Protein AF-U4KJR8-F1 (afdb_monomer)

Secondary structure (DSSP, 8-state):
---HHHHHHHHHHHHHHHHHHHHHHHHTS-HHHHHHHHHHHHHHHHHHHHHHHHHHHHHHHHHHHHHHHHHHHHHTT-HHHHHHHHHHHHHH--SHHHHHHHHHHHHHHHHHTT-HHHHHHHHHSS-PPTT-HHHHHHHHHHHHHTT-HHHHHHHHHHHHTSTT-HHHHHHHHHHHHHHHH----HHHHTT--HHHHHHHHHHHHHHHHS--

Radius of gyration: 24.62 Å; Cα contacts (8 Å, |Δi|>4): 127; chains: 1; bounding box: 68×34×70 Å

Structure (mmCIF, N/CA/C/O backbone):
data_AF-U4KJR8-F1
#
_entry.id   AF-U4KJR8-F1
#
loop_
_atom_site.group_PDB
_atom_site.id
_atom_site.type_symbol
_atom_site.label_atom_id
_atom_site.label_alt_id
_atom_site.label_comp_id
_atom_site.label_asym_id
_atom_site.label_entity_id
_atom_site.label_seq_id
_atom_site.pdbx_PDB_ins_code
_atom_site.Cartn_x
_atom_site.Cartn_y
_atom_site.Cartn_z
_atom_site.occupancy
_atom_site.B_iso_or_equiv
_atom_site.auth_seq_id
_atom_site.auth_comp_id
_atom_site.auth_asym_id
_atom_site.auth_atom_id
_atom_site.pdbx_PDB_model_num
ATOM 1 N N . MET A 1 1 ? -4.656 10.344 -23.057 1.00 43.78 1 MET A N 1
ATOM 2 C CA . MET A 1 1 ? -3.334 10.816 -22.575 1.00 43.78 1 MET A CA 1
ATOM 3 C C . MET A 1 1 ? -2.682 9.696 -21.757 1.00 43.78 1 MET A C 1
ATOM 5 O O . MET A 1 1 ? -3.275 9.258 -20.780 1.00 43.78 1 MET A O 1
ATOM 9 N N . MET A 1 2 ? -1.541 9.139 -22.182 1.00 53.03 2 MET A N 1
ATOM 10 C CA . MET A 1 2 ? -0.956 7.952 -21.530 1.00 53.03 2 MET A CA 1
ATOM 11 C C . MET A 1 2 ? -0.391 8.305 -20.140 1.00 53.03 2 MET A C 1
ATOM 13 O O . MET A 1 2 ? 0.395 9.248 -20.032 1.00 53.03 2 MET A O 1
ATOM 17 N N . ASN A 1 3 ? -0.805 7.573 -19.093 1.00 73.12 3 ASN A N 1
ATOM 18 C CA . ASN A 1 3 ? -0.373 7.784 -17.702 1.00 73.12 3 ASN A CA 1
ATOM 19 C C . ASN A 1 3 ? 1.171 7.781 -17.614 1.00 73.12 3 ASN A C 1
ATOM 21 O O . ASN A 1 3 ? 1.816 6.955 -18.265 1.00 73.12 3 ASN A O 1
ATOM 25 N N . LYS A 1 4 ? 1.767 8.698 -16.834 1.00 71.75 4 LYS A N 1
ATOM 26 C CA . LYS A 1 4 ? 3.233 8.863 -16.717 1.00 71.75 4 LYS A CA 1
ATOM 27 C C . LYS A 1 4 ? 3.929 7.549 -16.341 1.00 71.75 4 LYS A C 1
ATOM 29 O O . LYS A 1 4 ? 5.017 7.274 -16.827 1.00 71.75 4 LYS A O 1
ATOM 34 N N . GLU A 1 5 ? 3.260 6.709 -15.557 1.00 67.88 5 GLU A N 1
ATOM 35 C CA . GLU A 1 5 ? 3.756 5.389 -15.153 1.00 67.88 5 GLU A CA 1
ATOM 36 C C . GLU A 1 5 ? 3.809 4.388 -16.315 1.00 67.88 5 GLU A C 1
ATOM 38 O O . GLU A 1 5 ? 4.806 3.692 -16.473 1.00 67.88 5 GLU A O 1
ATOM 43 N N . LYS A 1 6 ? 2.790 4.363 -17.189 1.00 75.75 6 LYS A N 1
ATOM 44 C CA . LYS A 1 6 ? 2.787 3.507 -18.391 1.00 75.75 6 LYS A CA 1
ATOM 45 C C . LYS A 1 6 ? 3.922 3.869 -19.341 1.00 75.75 6 LYS A C 1
ATOM 47 O O . LYS A 1 6 ? 4.577 2.981 -19.874 1.00 75.75 6 LYS A O 1
ATOM 52 N N . LYS A 1 7 ? 4.167 5.171 -19.537 1.00 79.94 7 LYS A N 1
ATOM 53 C CA . LYS A 1 7 ? 5.312 5.656 -20.328 1.00 79.94 7 LYS A CA 1
ATOM 54 C C . LYS A 1 7 ? 6.631 5.155 -19.749 1.00 79.94 7 LYS A C 1
ATOM 56 O O . LYS A 1 7 ? 7.509 4.759 -20.505 1.00 79.94 7 LYS A O 1
ATOM 61 N N . LEU A 1 8 ? 6.737 5.146 -18.422 1.00 79.81 8 LEU A N 1
ATOM 62 C CA . LEU A 1 8 ? 7.923 4.690 -17.714 1.00 79.81 8 LEU A CA 1
ATOM 63 C C . LEU A 1 8 ? 8.141 3.184 -17.917 1.00 79.81 8 LEU A C 1
ATOM 65 O O . LEU A 1 8 ? 9.228 2.795 -18.319 1.00 79.81 8 LEU A O 1
ATOM 69 N N . ILE A 1 9 ? 7.096 2.363 -17.763 1.00 80.94 9 ILE A N 1
ATOM 70 C CA . ILE A 1 9 ? 7.163 0.908 -17.999 1.00 80.94 9 ILE A CA 1
ATOM 71 C C . ILE A 1 9 ? 7.560 0.593 -19.443 1.00 80.94 9 ILE A C 1
ATOM 73 O O . ILE A 1 9 ? 8.494 -0.172 -19.663 1.00 80.94 9 ILE A O 1
ATOM 77 N N . ILE A 1 10 ? 6.890 1.204 -20.426 1.00 84.06 10 ILE A N 1
ATOM 78 C CA . I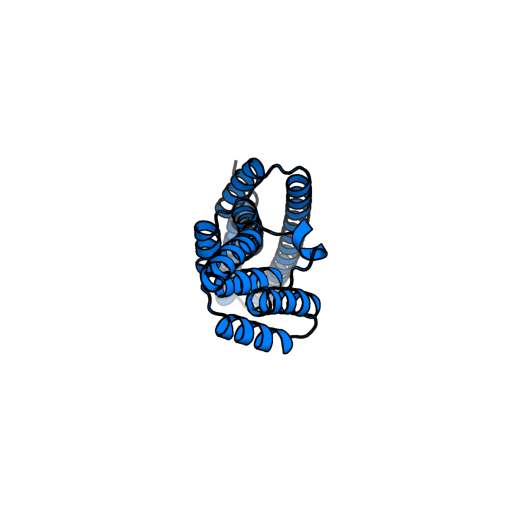LE A 1 10 ? 7.189 0.982 -21.849 1.00 84.06 10 ILE A CA 1
ATOM 79 C C . ILE A 1 10 ? 8.623 1.418 -22.169 1.00 84.06 10 ILE A C 1
ATOM 81 O O . ILE A 1 10 ? 9.344 0.692 -22.849 1.00 84.06 10 ILE A O 1
ATOM 85 N N . GLY A 1 11 ? 9.058 2.563 -21.634 1.00 83.06 11 GLY A N 1
ATOM 86 C CA . GLY A 1 11 ? 10.430 3.043 -21.786 1.00 83.06 11 GLY A CA 1
ATOM 87 C C . GLY A 1 11 ? 11.456 2.078 -21.194 1.00 83.06 11 GLY A C 1
ATOM 88 O O . GLY A 1 11 ? 12.445 1.772 -21.849 1.00 83.06 11 GLY A O 1
ATOM 89 N N . THR A 1 12 ? 11.207 1.540 -19.996 1.00 83.12 12 THR A N 1
ATOM 90 C CA . THR A 1 12 ? 12.096 0.558 -19.357 1.00 83.12 12 THR A CA 1
ATOM 91 C C . THR A 1 12 ? 12.164 -0.750 -20.141 1.00 83.12 12 THR A C 1
ATOM 93 O O . THR A 1 12 ? 13.260 -1.251 -20.372 1.00 83.12 12 THR A O 1
ATOM 96 N N . VAL A 1 13 ? 11.026 -1.290 -20.591 1.00 86.44 13 VAL A N 1
ATOM 97 C CA . VAL A 1 13 ? 10.998 -2.525 -21.393 1.00 86.44 13 VAL A CA 1
ATOM 98 C C . VAL A 1 13 ? 11.738 -2.323 -22.714 1.00 86.44 13 VAL A C 1
ATOM 100 O O . VAL A 1 13 ? 12.603 -3.127 -23.050 1.00 86.44 13 VAL A O 1
ATOM 103 N N . GLY A 1 14 ? 11.467 -1.224 -23.426 1.00 87.56 14 GLY A N 1
ATOM 104 C CA . GLY A 1 14 ? 12.172 -0.891 -24.665 1.00 87.56 14 GLY A CA 1
ATOM 105 C C . GLY A 1 14 ? 13.681 -0.756 -24.456 1.00 87.56 14 GLY A C 1
ATOM 106 O O . GLY A 1 14 ? 14.464 -1.301 -25.228 1.00 87.56 14 GLY A O 1
ATOM 107 N N . TYR A 1 15 ? 14.098 -0.106 -23.369 1.00 87.44 15 TYR A N 1
ATOM 108 C CA . TYR A 1 15 ? 15.510 0.044 -23.023 1.00 87.44 15 TYR A CA 1
ATOM 109 C C . TYR A 1 15 ? 16.207 -1.299 -22.765 1.00 87.44 15 TYR A C 1
ATOM 111 O O . TYR A 1 15 ? 17.305 -1.537 -23.269 1.00 87.44 15 TYR A O 1
ATOM 119 N N . ILE A 1 16 ? 15.556 -2.201 -22.023 1.00 87.62 16 ILE A N 1
ATOM 120 C CA . ILE A 1 16 ? 16.075 -3.550 -21.757 1.00 87.62 16 ILE A CA 1
ATOM 121 C C . ILE A 1 16 ? 16.190 -4.349 -23.060 1.00 87.62 16 ILE A C 1
ATOM 123 O O . ILE A 1 16 ? 17.207 -5.002 -23.276 1.00 87.62 16 ILE A O 1
ATOM 127 N N . LEU A 1 17 ? 15.201 -4.266 -23.956 1.00 89.62 17 LEU A N 1
ATOM 128 C CA . LEU A 1 17 ? 15.256 -4.944 -25.257 1.00 89.62 17 LEU A CA 1
ATOM 129 C C . LEU A 1 17 ? 16.442 -4.465 -26.105 1.00 89.62 17 LEU A C 1
ATOM 131 O O . LEU A 1 17 ? 17.137 -5.288 -26.698 1.00 89.62 17 LEU A O 1
ATOM 135 N N . VAL A 1 18 ? 16.726 -3.158 -26.112 1.00 89.19 18 VAL A N 1
ATOM 136 C CA . VAL A 1 18 ? 17.912 -2.608 -26.791 1.00 89.19 18 VAL A CA 1
ATOM 137 C C . VAL A 1 18 ? 19.201 -3.146 -26.166 1.00 89.19 18 VAL A C 1
ATOM 139 O O . VAL A 1 18 ? 20.111 -3.536 -26.895 1.00 89.19 18 VAL A O 1
ATOM 142 N N . MET A 1 19 ? 19.284 -3.233 -24.835 1.00 85.75 19 MET A N 1
ATOM 143 C CA . MET A 1 19 ? 20.449 -3.829 -24.168 1.00 85.75 19 MET A CA 1
ATOM 144 C C . MET A 1 19 ? 20.656 -5.302 -24.542 1.00 85.75 19 MET A C 1
ATOM 146 O O . MET A 1 19 ? 21.790 -5.712 -24.780 1.00 85.75 19 MET A O 1
ATOM 150 N N . VAL A 1 20 ? 19.578 -6.088 -24.617 1.00 87.38 20 VAL A N 1
ATOM 151 C CA . VAL A 1 20 ? 19.638 -7.495 -25.045 1.00 87.38 20 VAL A CA 1
ATOM 152 C C . VAL A 1 20 ? 20.121 -7.598 -26.492 1.00 87.38 20 VAL A C 1
ATOM 154 O O . VAL A 1 20 ? 21.012 -8.393 -26.777 1.00 87.38 20 VAL A O 1
ATOM 157 N N . ALA A 1 21 ? 19.610 -6.758 -27.396 1.00 88.62 21 ALA A N 1
ATOM 158 C CA . ALA A 1 21 ? 20.064 -6.728 -28.785 1.00 88.62 21 ALA A CA 1
ATOM 159 C C . ALA A 1 21 ? 21.561 -6.386 -28.893 1.00 88.62 21 ALA A C 1
ATOM 161 O O . ALA A 1 21 ? 22.295 -7.063 -29.609 1.00 88.62 21 ALA A O 1
ATOM 162 N N . ILE A 1 22 ? 22.038 -5.391 -28.138 1.00 87.06 22 ILE A N 1
ATOM 163 C CA . ILE A 1 22 ? 23.462 -5.020 -28.098 1.00 87.06 22 ILE A CA 1
ATOM 164 C C . ILE A 1 22 ? 24.323 -6.169 -27.559 1.00 87.06 22 ILE A C 1
ATOM 166 O O . ILE A 1 22 ? 25.409 -6.407 -28.087 1.00 87.06 22 ILE A O 1
ATOM 170 N N . ALA A 1 23 ? 23.847 -6.907 -26.552 1.00 85.56 23 ALA A N 1
ATOM 171 C CA . ALA A 1 23 ? 24.545 -8.083 -26.036 1.00 85.56 23 ALA A CA 1
ATOM 172 C C . ALA A 1 23 ? 24.668 -9.191 -27.100 1.00 85.56 23 ALA A C 1
ATOM 174 O O . ALA A 1 23 ? 25.766 -9.689 -27.328 1.00 85.56 23 ALA A O 1
ATOM 175 N N . ILE A 1 24 ? 23.583 -9.495 -27.822 1.00 87.06 24 ILE A N 1
ATOM 176 C CA . ILE A 1 24 ? 23.581 -10.487 -28.914 1.00 87.06 24 ILE A CA 1
ATOM 177 C C . ILE A 1 24 ? 24.510 -10.058 -30.063 1.00 87.06 24 ILE A C 1
ATOM 179 O O . ILE A 1 24 ? 25.248 -10.876 -30.612 1.00 87.06 24 ILE A O 1
ATOM 183 N N . ILE A 1 25 ? 24.503 -8.771 -30.430 1.00 88.56 25 ILE A N 1
ATOM 184 C CA . ILE A 1 25 ? 25.399 -8.229 -31.464 1.00 88.56 25 ILE A CA 1
ATOM 185 C C . ILE A 1 25 ? 26.859 -8.357 -31.023 1.00 88.56 25 ILE A C 1
ATOM 187 O O . ILE A 1 25 ? 27.708 -8.745 -31.822 1.00 88.56 25 ILE A O 1
ATOM 191 N N . ARG A 1 26 ? 27.160 -8.070 -29.751 1.00 86.62 26 ARG A N 1
ATOM 192 C CA . ARG A 1 26 ? 28.513 -8.180 -29.192 1.00 86.62 26 ARG A CA 1
ATOM 193 C C . ARG A 1 26 ? 29.063 -9.601 -29.275 1.00 86.62 26 ARG A C 1
ATOM 195 O O . ARG A 1 26 ? 30.241 -9.752 -29.595 1.00 86.62 26 ARG A O 1
ATOM 202 N N . ASP A 1 27 ? 28.241 -10.608 -29.007 1.00 85.12 27 ASP A N 1
ATOM 203 C CA . ASP A 1 27 ? 28.676 -12.009 -29.037 1.00 85.12 27 ASP A CA 1
ATOM 204 C C . ASP A 1 27 ? 29.086 -12.465 -30.448 1.00 85.12 27 ASP A C 1
ATOM 206 O O . ASP A 1 27 ? 29.967 -13.310 -30.588 1.00 85.12 27 ASP A O 1
ATOM 210 N N . ASN A 1 28 ? 28.532 -11.833 -31.489 1.00 86.94 28 ASN A N 1
ATOM 211 C CA . ASN A 1 28 ? 28.838 -12.110 -32.896 1.00 86.94 28 ASN A CA 1
ATOM 212 C C . ASN A 1 28 ? 29.818 -11.101 -33.536 1.00 86.94 28 ASN A C 1
ATOM 214 O O . ASN A 1 28 ? 30.111 -11.193 -34.727 1.00 86.94 28 ASN A O 1
ATOM 218 N N . ALA A 1 29 ? 30.309 -10.112 -32.781 1.00 85.62 29 ALA A N 1
ATOM 219 C CA . ALA A 1 29 ? 31.151 -9.039 -33.308 1.00 85.62 29 ALA A CA 1
ATOM 220 C C . ALA A 1 29 ? 32.635 -9.438 -33.401 1.00 85.62 29 ALA A C 1
ATOM 222 O O . ALA A 1 29 ? 33.122 -10.277 -32.644 1.00 85.62 29 ALA A O 1
ATOM 223 N N . ALA A 1 30 ? 33.390 -8.774 -34.281 1.00 84.25 30 ALA A N 1
ATOM 224 C CA . ALA A 1 30 ? 34.848 -8.896 -34.332 1.00 84.25 30 ALA A CA 1
ATOM 225 C C . ALA A 1 30 ? 35.508 -8.355 -33.045 1.00 84.25 30 ALA A C 1
ATOM 227 O O . ALA A 1 30 ? 34.990 -7.430 -32.413 1.00 84.25 30 ALA A O 1
ATOM 228 N N . ASP A 1 31 ? 36.678 -8.883 -32.668 1.00 82.06 31 ASP A N 1
ATOM 229 C CA . ASP A 1 31 ? 37.303 -8.611 -31.360 1.00 82.06 31 ASP A CA 1
ATOM 230 C C . ASP A 1 31 ? 37.554 -7.122 -31.072 1.00 82.06 31 ASP A C 1
ATOM 232 O O . ASP A 1 31 ? 37.327 -6.663 -29.952 1.00 82.06 31 ASP A O 1
ATOM 236 N N . HIS A 1 32 ? 37.922 -6.332 -32.084 1.00 78.69 32 HIS A N 1
ATOM 237 C CA . HIS A 1 32 ? 38.124 -4.887 -31.930 1.00 78.69 32 HIS A CA 1
ATOM 238 C C . HIS A 1 32 ? 36.819 -4.120 -31.626 1.00 78.69 32 HIS A C 1
ATOM 240 O O . HIS A 1 32 ? 36.854 -3.083 -30.965 1.00 78.69 32 HIS A O 1
ATOM 246 N N . MET A 1 33 ? 35.656 -4.638 -32.043 1.00 83.12 33 MET A N 1
ATOM 247 C CA . MET A 1 33 ? 34.343 -4.048 -31.744 1.00 83.12 33 MET A CA 1
ATOM 248 C C . MET A 1 33 ? 33.782 -4.506 -30.391 1.00 83.12 33 MET A C 1
ATOM 250 O O . MET A 1 33 ? 33.012 -3.770 -29.767 1.00 83.12 33 MET A O 1
ATOM 254 N N . LYS A 1 34 ? 34.188 -5.681 -29.885 1.00 85.12 34 LYS A N 1
ATOM 255 C CA . LYS A 1 34 ? 33.707 -6.220 -28.597 1.00 85.12 34 LYS A CA 1
ATOM 256 C C . LYS A 1 34 ? 33.984 -5.278 -27.427 1.00 85.12 34 LYS A C 1
ATOM 258 O O . LYS A 1 34 ? 33.125 -5.127 -26.557 1.00 85.12 34 LYS A O 1
ATOM 263 N N . THR A 1 35 ? 35.150 -4.630 -27.406 1.00 83.81 35 THR A N 1
ATOM 264 C CA . THR A 1 35 ? 35.543 -3.689 -26.341 1.00 83.81 35 THR A CA 1
ATOM 265 C C . THR A 1 35 ? 34.683 -2.423 -26.348 1.00 83.81 35 THR A C 1
ATOM 267 O O . THR A 1 35 ? 34.234 -1.980 -25.290 1.00 83.81 35 THR A O 1
ATOM 270 N N . ALA A 1 36 ? 34.381 -1.874 -27.529 1.00 85.12 36 ALA A N 1
ATOM 271 C CA . ALA A 1 36 ? 33.494 -0.719 -27.664 1.00 85.12 36 ALA A CA 1
ATOM 272 C C . ALA A 1 36 ? 32.053 -1.062 -27.243 1.00 85.12 36 ALA A C 1
ATOM 274 O O . ALA A 1 36 ? 31.449 -0.339 -26.451 1.00 85.12 36 ALA A O 1
ATOM 275 N N . LEU A 1 37 ? 31.527 -2.210 -27.685 1.00 85.75 37 LEU A N 1
ATOM 276 C CA . LEU A 1 37 ? 30.185 -2.680 -27.313 1.00 85.75 37 LEU A CA 1
ATOM 277 C C . LEU A 1 37 ? 30.067 -2.998 -25.812 1.00 85.75 37 LEU A C 1
ATOM 279 O O . LEU A 1 37 ? 29.026 -2.741 -25.201 1.00 85.75 37 LEU A O 1
ATOM 283 N N . LEU A 1 38 ? 31.140 -3.494 -25.184 1.00 85.81 38 LEU A N 1
ATOM 284 C CA . LEU A 1 38 ? 31.212 -3.668 -23.730 1.00 85.81 38 LEU A CA 1
ATOM 285 C C . LEU A 1 38 ? 31.094 -2.321 -23.000 1.00 85.81 38 LEU A C 1
ATOM 287 O O . LEU A 1 38 ? 30.346 -2.220 -22.026 1.00 85.81 38 LEU A O 1
ATOM 291 N N . LEU A 1 39 ? 31.811 -1.290 -23.458 1.00 87.31 39 LEU A N 1
ATOM 292 C CA . LEU A 1 39 ? 31.753 0.048 -22.866 1.00 87.31 39 LEU A CA 1
ATOM 293 C C . LEU A 1 39 ? 30.348 0.656 -22.992 1.00 87.31 39 LEU A C 1
ATOM 295 O O . LEU A 1 39 ? 29.810 1.143 -21.998 1.00 87.31 39 LEU A O 1
ATOM 299 N N . VAL A 1 40 ? 29.727 0.555 -24.172 1.00 88.44 40 VAL A N 1
ATOM 300 C CA . VAL A 1 40 ? 28.341 1.000 -24.406 1.00 88.44 40 VAL A CA 1
ATOM 301 C C . VAL A 1 40 ? 27.384 0.300 -23.445 1.00 88.44 40 VAL A C 1
ATOM 303 O O . VAL A 1 40 ? 26.610 0.961 -22.756 1.00 88.44 40 VAL A O 1
ATOM 306 N N . THR A 1 41 ? 27.493 -1.025 -23.314 1.00 86.62 41 THR A N 1
ATOM 307 C CA . THR A 1 41 ? 26.649 -1.803 -22.396 1.00 86.62 41 THR A CA 1
ATOM 308 C C . THR A 1 41 ? 26.825 -1.343 -20.945 1.00 86.62 41 THR A C 1
ATOM 310 O O . THR A 1 41 ? 25.840 -1.182 -20.230 1.00 86.62 41 THR A O 1
ATOM 313 N N . ARG A 1 42 ? 28.059 -1.064 -20.499 1.00 87.19 42 ARG A N 1
ATOM 314 C CA . ARG A 1 42 ? 28.331 -0.547 -19.143 1.00 87.19 42 ARG A CA 1
ATOM 315 C C . ARG A 1 42 ? 27.706 0.827 -18.908 1.00 87.19 42 ARG A C 1
ATOM 317 O O . ARG A 1 42 ? 27.069 1.025 -17.876 1.00 87.19 42 ARG A O 1
ATOM 324 N N . ILE A 1 43 ? 27.849 1.754 -19.857 1.00 91.06 43 ILE A N 1
ATOM 325 C CA . ILE A 1 43 ? 27.219 3.081 -19.784 1.00 91.06 43 ILE A CA 1
ATOM 326 C C . ILE A 1 43 ? 25.696 2.933 -19.704 1.00 91.06 43 ILE A C 1
ATOM 328 O O . ILE A 1 43 ? 25.057 3.600 -18.892 1.00 91.06 43 ILE A O 1
ATOM 332 N N . MET A 1 44 ? 25.121 2.013 -20.483 1.00 88.50 44 MET A N 1
ATOM 333 C CA . MET A 1 44 ? 23.687 1.743 -20.448 1.00 88.50 44 MET A CA 1
ATOM 334 C C . MET A 1 44 ? 23.217 1.164 -19.108 1.00 88.50 44 MET A C 1
ATOM 336 O O . MET A 1 44 ? 22.204 1.606 -18.571 1.00 88.50 44 MET A O 1
ATOM 340 N N . VAL A 1 45 ? 23.973 0.235 -18.512 1.00 88.94 45 VAL A N 1
ATOM 341 C CA . VAL A 1 45 ? 23.689 -0.273 -17.157 1.00 88.94 45 VAL A CA 1
ATOM 342 C C . VAL A 1 45 ? 23.702 0.869 -16.137 1.00 88.94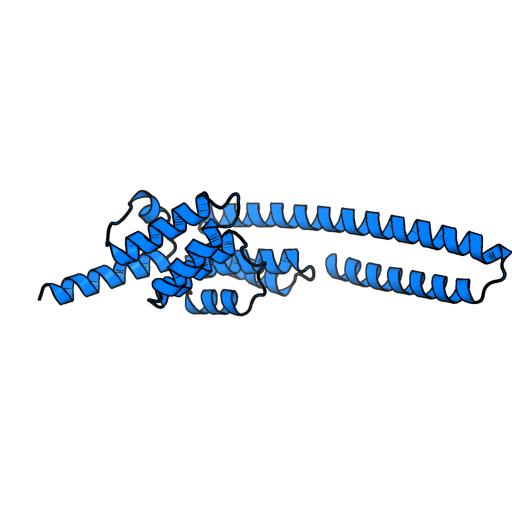 45 VAL A 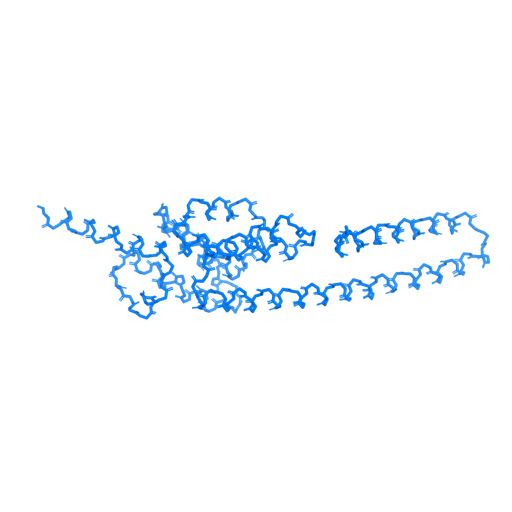C 1
ATOM 344 O O . VAL A 1 45 ? 22.781 0.977 -15.330 1.00 88.94 45 VAL A O 1
ATOM 347 N N . ILE A 1 46 ? 24.710 1.748 -16.177 1.00 91.38 46 ILE A N 1
ATOM 348 C CA . ILE A 1 46 ? 24.805 2.894 -15.257 1.00 91.38 46 ILE A CA 1
ATOM 349 C C . ILE A 1 46 ? 23.613 3.838 -15.448 1.00 91.38 46 ILE A C 1
ATOM 351 O O . ILE A 1 46 ? 22.976 4.228 -14.469 1.00 91.38 46 ILE A O 1
ATOM 355 N N . ALA A 1 47 ? 23.264 4.167 -16.694 1.00 88.81 47 ALA A N 1
ATOM 356 C CA . ALA A 1 47 ? 22.108 5.003 -17.004 1.00 88.81 47 ALA A CA 1
ATOM 357 C C . ALA A 1 47 ? 20.796 4.380 -16.497 1.00 88.81 47 ALA A C 1
ATOM 359 O O . ALA A 1 47 ? 19.955 5.084 -15.934 1.00 88.81 47 ALA A O 1
ATOM 360 N N . LEU A 1 48 ? 20.646 3.057 -16.618 1.00 87.69 48 LEU A N 1
ATOM 361 C CA . LEU A 1 48 ? 19.498 2.319 -16.098 1.00 87.69 48 LEU A CA 1
ATOM 362 C C . LEU A 1 48 ? 19.425 2.373 -14.563 1.00 87.69 48 LEU A C 1
ATOM 364 O O . LEU A 1 48 ? 18.349 2.592 -14.007 1.00 87.69 48 LEU A O 1
ATOM 368 N N . ILE A 1 49 ? 20.558 2.237 -13.868 1.00 89.06 49 ILE A N 1
ATOM 369 C CA . ILE A 1 49 ? 20.626 2.376 -12.405 1.00 89.06 49 ILE A CA 1
ATOM 370 C C . ILE A 1 49 ? 20.208 3.790 -11.980 1.00 89.06 49 ILE A C 1
ATOM 372 O O . ILE A 1 49 ? 19.346 3.939 -11.113 1.00 89.06 49 ILE A O 1
ATOM 376 N N . VAL A 1 50 ? 20.765 4.829 -12.612 1.00 90.81 50 VAL A N 1
ATOM 377 C CA . VAL A 1 50 ? 20.405 6.232 -12.334 1.00 90.81 50 VAL A CA 1
ATOM 378 C C . VAL A 1 50 ? 18.910 6.459 -12.555 1.00 90.81 50 VAL A C 1
ATOM 380 O O . VAL A 1 50 ? 18.237 7.062 -11.718 1.00 90.81 50 VAL A O 1
ATOM 383 N N . PHE A 1 51 ? 18.361 5.918 -13.641 1.00 87.19 51 PHE A N 1
ATOM 384 C CA . PHE A 1 51 ? 16.935 5.984 -13.926 1.00 87.19 51 PHE A CA 1
ATOM 385 C C . PHE A 1 51 ? 16.083 5.329 -12.828 1.00 87.19 51 PHE A C 1
ATOM 387 O O . PHE A 1 51 ? 15.108 5.933 -12.374 1.00 87.19 51 PHE A O 1
ATOM 394 N N . PHE A 1 52 ? 16.454 4.139 -12.343 1.00 86.38 52 PHE A N 1
ATOM 395 C CA . PHE A 1 52 ? 15.742 3.481 -11.242 1.00 86.38 52 PHE A CA 1
ATOM 396 C C . PHE A 1 52 ? 15.808 4.278 -9.935 1.00 86.38 52 PHE A C 1
ATOM 398 O O . PHE A 1 52 ? 14.806 4.357 -9.221 1.00 86.38 52 PHE A O 1
ATOM 405 N N . ILE A 1 53 ? 16.943 4.919 -9.639 1.00 88.94 53 ILE A N 1
ATOM 406 C CA . ILE A 1 53 ? 17.089 5.806 -8.474 1.00 88.94 53 ILE A CA 1
ATOM 407 C C . ILE A 1 53 ? 16.131 7.000 -8.587 1.00 88.94 53 ILE A C 1
ATOM 409 O O . ILE A 1 53 ? 15.386 7.292 -7.646 1.00 88.94 53 ILE A O 1
ATOM 413 N N . LEU A 1 54 ? 16.086 7.658 -9.748 1.00 87.69 54 LEU A N 1
ATOM 414 C CA . LEU A 1 54 ? 15.180 8.783 -9.997 1.00 87.69 54 LEU A CA 1
ATOM 415 C C . LEU A 1 54 ? 13.706 8.360 -9.924 1.00 87.69 54 LEU A C 1
ATOM 417 O O . LEU A 1 54 ? 12.891 9.056 -9.311 1.00 87.69 54 LEU A O 1
ATOM 421 N N . ALA A 1 55 ? 13.355 7.199 -10.483 1.00 85.69 55 ALA A N 1
ATOM 422 C CA . ALA A 1 55 ? 12.007 6.644 -10.395 1.00 85.69 55 ALA A CA 1
ATOM 423 C C . ALA A 1 55 ? 11.611 6.349 -8.938 1.00 85.69 55 ALA A C 1
ATOM 425 O O . ALA A 1 55 ? 10.505 6.693 -8.514 1.00 85.69 55 ALA A O 1
ATOM 426 N N . ALA A 1 56 ? 12.519 5.780 -8.139 1.00 87.56 56 ALA A N 1
ATOM 427 C CA . ALA A 1 56 ? 12.293 5.535 -6.718 1.00 87.56 56 ALA A CA 1
ATOM 428 C C . ALA A 1 56 ? 12.067 6.841 -5.936 1.00 87.56 56 ALA A C 1
ATOM 430 O O . ALA A 1 56 ? 11.151 6.909 -5.110 1.00 87.56 56 ALA A O 1
ATOM 431 N N . TYR A 1 57 ? 12.846 7.889 -6.229 1.00 89.19 57 TYR A N 1
ATOM 432 C CA . TYR A 1 57 ? 12.672 9.213 -5.629 1.00 89.19 57 TYR A CA 1
ATOM 433 C C . TYR A 1 57 ? 11.320 9.837 -6.003 1.00 89.19 57 TYR A C 1
ATOM 435 O O . TYR A 1 57 ? 10.583 10.306 -5.133 1.00 89.19 57 TYR A O 1
ATOM 443 N N . MET A 1 58 ? 10.939 9.768 -7.283 1.00 89.19 58 MET A N 1
ATOM 444 C CA . MET A 1 58 ? 9.636 10.233 -7.765 1.00 89.19 58 MET A CA 1
ATOM 445 C C . MET A 1 58 ? 8.482 9.510 -7.054 1.00 89.19 58 MET A C 1
ATOM 447 O O . MET A 1 58 ? 7.551 10.159 -6.573 1.00 89.19 58 MET A O 1
ATOM 451 N N . ILE A 1 59 ? 8.547 8.179 -6.935 1.00 88.56 59 ILE A N 1
ATOM 452 C CA . ILE A 1 59 ? 7.542 7.377 -6.222 1.00 88.56 59 ILE A CA 1
ATOM 453 C C . ILE A 1 59 ? 7.448 7.810 -4.755 1.00 88.56 59 ILE A C 1
ATOM 455 O O . ILE A 1 59 ? 6.346 8.021 -4.247 1.00 88.56 59 ILE A O 1
ATOM 459 N N . ALA A 1 60 ? 8.583 7.985 -4.072 1.00 87.81 60 ALA A N 1
ATOM 460 C CA . ALA A 1 60 ? 8.606 8.440 -2.684 1.00 87.81 60 ALA A CA 1
ATOM 461 C C . ALA A 1 60 ? 7.959 9.827 -2.522 1.00 87.81 60 ALA A C 1
ATOM 463 O O . ALA A 1 60 ? 7.175 10.044 -1.595 1.00 87.81 60 ALA A O 1
ATOM 464 N N . HIS A 1 61 ? 8.226 10.745 -3.453 1.00 91.25 61 HIS A N 1
ATOM 465 C CA . HIS A 1 61 ? 7.622 12.073 -3.463 1.00 91.25 61 HIS A CA 1
ATOM 466 C C . HIS A 1 61 ? 6.095 12.020 -3.659 1.00 91.25 61 HIS A C 1
ATOM 468 O O . HIS A 1 61 ? 5.354 12.690 -2.936 1.00 91.25 61 HIS A O 1
ATOM 474 N N . ILE A 1 62 ? 5.603 11.188 -4.587 1.00 89.62 62 ILE A N 1
ATOM 475 C CA . ILE A 1 62 ? 4.161 10.991 -4.813 1.00 89.62 62 ILE A CA 1
ATOM 476 C C . ILE A 1 62 ? 3.487 10.420 -3.560 1.00 89.62 62 ILE A C 1
ATOM 478 O O . ILE A 1 62 ? 2.445 10.930 -3.151 1.00 89.62 62 ILE A O 1
ATOM 482 N N . ILE A 1 63 ? 4.093 9.419 -2.909 1.00 88.75 63 ILE A N 1
ATOM 483 C CA . ILE A 1 63 ? 3.582 8.847 -1.652 1.00 88.75 63 ILE A CA 1
ATOM 484 C C . ILE A 1 63 ? 3.476 9.927 -0.574 1.00 88.75 63 ILE A C 1
ATOM 486 O O . ILE A 1 63 ? 2.428 10.070 0.052 1.00 88.75 63 ILE A O 1
ATOM 490 N N . LYS A 1 64 ? 4.530 10.731 -0.388 1.00 89.31 64 LYS A N 1
ATOM 491 C CA . LYS A 1 64 ? 4.541 11.815 0.604 1.00 89.31 64 LYS A CA 1
ATOM 492 C C . LYS A 1 64 ? 3.420 12.823 0.349 1.00 89.31 64 LYS A C 1
ATOM 494 O O . LYS A 1 64 ? 2.737 13.221 1.289 1.00 89.31 64 LYS A O 1
ATOM 499 N N . LYS A 1 65 ? 3.206 13.216 -0.911 1.00 91.25 65 LYS A N 1
ATOM 500 C CA . LYS A 1 65 ? 2.114 14.120 -1.297 1.00 91.25 65 LYS A CA 1
ATOM 501 C C . LYS A 1 65 ? 0.741 13.496 -1.024 1.00 91.25 65 LYS A C 1
ATOM 503 O O . LYS A 1 65 ? -0.089 14.135 -0.386 1.00 91.25 65 LYS A O 1
ATOM 508 N N . ASN A 1 66 ? 0.529 12.253 -1.456 1.00 88.06 66 ASN A N 1
ATOM 509 C CA . ASN A 1 66 ? -0.726 11.530 -1.247 1.00 88.06 66 ASN A CA 1
ATOM 510 C C . ASN A 1 66 ? -1.061 11.369 0.240 1.00 88.06 66 ASN A C 1
ATOM 512 O O . ASN A 1 66 ? -2.216 11.525 0.614 1.00 88.06 66 ASN A O 1
ATOM 516 N N . ASN A 1 67 ? -0.071 11.082 1.087 1.00 86.75 67 ASN A N 1
ATOM 517 C CA . ASN A 1 67 ? -0.301 10.902 2.520 1.00 86.75 67 ASN A CA 1
ATOM 518 C C . ASN A 1 67 ? -0.632 12.225 3.221 1.00 86.75 67 ASN A C 1
ATOM 520 O O . ASN A 1 67 ? -1.495 12.235 4.090 1.00 86.75 67 ASN A O 1
ATOM 524 N N . LYS A 1 68 ? -0.027 13.347 2.804 1.00 85.62 68 LYS A N 1
ATOM 525 C CA . LYS A 1 68 ? -0.428 14.680 3.286 1.00 85.62 68 LYS A CA 1
ATOM 526 C C . LYS A 1 68 ? -1.868 15.020 2.897 1.00 85.62 68 LYS A C 1
ATOM 528 O O . LYS A 1 68 ? -2.639 15.458 3.740 1.00 85.62 68 LYS A O 1
ATOM 533 N N . GLU A 1 69 ? -2.231 14.793 1.633 1.00 88.06 69 GLU A N 1
ATOM 534 C CA . GLU A 1 69 ? -3.597 15.009 1.135 1.00 88.06 69 GLU A CA 1
ATOM 535 C C . GLU A 1 69 ? -4.611 14.137 1.893 1.00 88.06 69 GLU A C 1
ATOM 537 O O . GLU A 1 69 ? -5.660 14.620 2.312 1.00 88.06 69 GLU A O 1
ATOM 542 N N . PHE A 1 70 ? -4.265 12.866 2.111 1.00 87.38 70 PHE A N 1
ATOM 543 C CA . PHE A 1 70 ? -5.068 11.928 2.883 1.00 87.38 70 PHE A CA 1
ATOM 544 C C . PHE A 1 70 ? -5.293 12.421 4.315 1.00 87.38 70 PHE A C 1
ATOM 546 O O . PHE A 1 70 ? -6.435 12.537 4.746 1.00 87.38 70 PHE A O 1
ATOM 553 N N . GLN A 1 71 ? -4.217 12.762 5.030 1.00 80.75 71 GLN A N 1
ATOM 554 C CA . GLN A 1 71 ? -4.293 13.252 6.408 1.00 80.75 71 GLN A CA 1
ATOM 555 C C . GLN A 1 71 ? -5.152 14.513 6.522 1.00 80.75 71 GLN A C 1
ATOM 557 O O . GLN A 1 71 ? -6.002 14.579 7.405 1.00 80.75 71 GLN A O 1
ATOM 562 N N . GLN A 1 72 ? -4.988 15.472 5.605 1.00 83.38 72 GLN A N 1
ATOM 563 C CA . GLN A 1 72 ? -5.801 16.686 5.608 1.00 83.38 72 GLN A CA 1
ATOM 564 C C . GLN A 1 72 ? -7.288 16.366 5.433 1.00 83.38 72 GLN A C 1
ATOM 566 O O . GLN A 1 72 ? -8.113 16.818 6.217 1.00 83.38 72 GLN A O 1
ATOM 571 N N . LYS A 1 73 ? -7.643 15.529 4.454 1.00 84.88 73 LYS A N 1
ATOM 572 C CA . LYS A 1 73 ? -9.045 15.157 4.221 1.00 84.88 73 LYS A CA 1
ATOM 573 C C . LYS A 1 73 ? -9.648 14.336 5.368 1.00 84.88 73 LYS A C 1
ATOM 575 O O . LYS A 1 73 ? -10.850 14.435 5.598 1.00 84.88 73 LYS A O 1
ATOM 580 N N . VAL A 1 74 ? -8.842 13.547 6.088 1.00 81.75 74 VAL A N 1
ATOM 581 C CA . VAL A 1 74 ? -9.280 12.835 7.304 1.00 81.75 74 VAL A CA 1
ATOM 582 C C . VAL A 1 74 ? -9.615 13.826 8.418 1.00 81.75 74 VAL A C 1
ATOM 584 O O . VAL A 1 74 ? -10.650 13.668 9.064 1.00 81.75 74 VAL A O 1
ATOM 587 N N . ILE A 1 75 ? -8.782 14.856 8.616 1.00 78.25 75 ILE A N 1
ATOM 588 C CA . ILE A 1 75 ? -9.032 15.946 9.576 1.00 78.25 75 ILE A CA 1
ATOM 589 C C . ILE A 1 75 ? -10.300 16.716 9.190 1.00 78.25 75 ILE A C 1
ATOM 591 O O . ILE A 1 75 ? -11.154 16.961 10.040 1.00 78.25 75 ILE A O 1
ATOM 595 N N . ASP A 1 76 ? -10.469 17.007 7.899 1.00 81.06 76 ASP A N 1
ATOM 596 C CA . ASP A 1 76 ? -11.649 17.680 7.347 1.00 81.06 76 ASP A CA 1
ATOM 597 C C . ASP A 1 76 ? -12.908 16.784 7.321 1.00 81.06 76 ASP A C 1
ATOM 599 O O . ASP A 1 76 ? -13.966 17.226 6.876 1.00 81.06 76 ASP A O 1
ATOM 603 N N . LYS A 1 77 ? -12.804 15.517 7.754 1.00 84.94 77 LYS A N 1
ATOM 604 C CA . LYS A 1 77 ? -13.881 14.508 7.767 1.00 84.94 77 LYS A CA 1
ATOM 605 C C . LYS A 1 77 ? -14.522 14.227 6.398 1.00 84.94 77 LYS A C 1
ATOM 607 O O . LYS A 1 77 ? -15.680 13.825 6.314 1.00 84.94 77 LYS A O 1
ATOM 612 N N . LYS A 1 78 ? -13.771 14.389 5.306 1.00 86.44 78 LYS A N 1
ATOM 613 C CA . LYS A 1 78 ? -14.234 14.146 3.924 1.00 86.44 78 LYS A CA 1
ATOM 614 C C . LYS A 1 78 ? -14.090 12.671 3.530 1.00 86.44 78 LYS A C 1
ATOM 616 O O . LYS A 1 78 ? -13.353 12.334 2.602 1.00 86.44 78 LYS A O 1
ATOM 621 N N . TYR A 1 79 ? -14.746 11.777 4.270 1.00 86.31 79 TYR A N 1
ATOM 622 C CA . TYR A 1 79 ? -14.517 10.330 4.165 1.00 86.31 79 TYR A CA 1
ATOM 623 C C . TYR A 1 79 ? -15.035 9.706 2.863 1.00 86.31 79 TYR A C 1
ATOM 625 O O . TYR A 1 79 ? -14.321 8.901 2.268 1.00 86.31 79 TYR A O 1
ATOM 633 N N . ASP A 1 80 ? -16.202 10.119 2.365 1.00 86.75 80 ASP A N 1
ATOM 634 C CA . ASP A 1 80 ? -16.747 9.601 1.098 1.00 86.75 80 ASP A CA 1
ATOM 635 C C . ASP A 1 80 ? -15.876 9.996 -0.100 1.00 86.75 80 ASP A C 1
ATOM 637 O O . ASP A 1 80 ? -15.564 9.181 -0.970 1.00 86.75 80 ASP A O 1
ATOM 641 N N . GLU A 1 81 ? -15.396 11.241 -0.109 1.00 88.75 81 GLU A N 1
ATOM 642 C CA . GLU A 1 81 ? -14.465 11.718 -1.130 1.00 88.75 81 GLU A CA 1
ATOM 643 C C . GLU A 1 81 ? -13.149 10.924 -1.082 1.00 88.75 81 GLU A C 1
ATOM 645 O O . GLU A 1 81 ? -12.616 10.507 -2.114 1.00 88.75 81 GLU A O 1
ATOM 650 N N . LEU A 1 82 ? -12.637 10.661 0.125 1.00 88.19 82 LEU A N 1
ATOM 651 C CA . LEU A 1 82 ? -11.453 9.831 0.322 1.00 88.19 82 LEU A CA 1
ATOM 652 C C . LEU A 1 82 ? -11.656 8.398 -0.157 1.00 88.19 82 LEU A C 1
ATOM 654 O O . LEU A 1 82 ? -10.743 7.851 -0.777 1.00 88.19 82 LEU A O 1
ATOM 658 N N . LEU A 1 83 ? -12.822 7.799 0.083 1.00 89.88 83 LEU A N 1
ATOM 659 C CA . LEU A 1 83 ? -13.152 6.455 -0.383 1.00 89.88 83 LEU A CA 1
ATOM 660 C C . LEU A 1 83 ? -13.065 6.381 -1.914 1.00 89.88 83 LEU A C 1
ATOM 662 O O . LEU A 1 83 ? -12.350 5.535 -2.455 1.00 89.88 83 LEU A O 1
ATOM 666 N N . VAL A 1 84 ? -13.711 7.320 -2.614 1.00 92.38 84 VAL A N 1
ATOM 667 C CA . VAL A 1 84 ? -13.697 7.386 -4.085 1.00 92.38 84 VAL A CA 1
ATOM 668 C C . VAL A 1 84 ? -12.277 7.598 -4.614 1.00 92.38 84 VAL A C 1
ATOM 670 O O . VAL A 1 84 ? -11.826 6.880 -5.510 1.00 92.38 84 VAL A O 1
ATOM 673 N N . ILE A 1 85 ? -11.535 8.554 -4.046 1.00 89.62 85 ILE A N 1
ATOM 674 C CA . ILE A 1 85 ? -10.182 8.888 -4.507 1.00 89.62 85 ILE A CA 1
ATOM 675 C C . ILE A 1 85 ? -9.208 7.732 -4.257 1.00 89.62 85 ILE A C 1
ATOM 677 O O . ILE A 1 85 ? -8.409 7.405 -5.136 1.00 89.62 85 ILE A O 1
ATOM 681 N N . THR A 1 86 ? -9.230 7.118 -3.073 1.00 89.19 86 THR A N 1
ATOM 682 C CA . THR A 1 86 ? -8.291 6.042 -2.714 1.00 89.19 86 THR A CA 1
ATOM 683 C C . THR A 1 86 ? -8.560 4.766 -3.502 1.00 89.19 86 THR A C 1
ATOM 685 O O . THR A 1 86 ? -7.597 4.158 -3.972 1.00 89.19 86 THR A O 1
ATOM 688 N N . LYS A 1 87 ? -9.833 4.425 -3.750 1.00 90.75 87 LYS A N 1
ATOM 689 C CA . LYS A 1 87 ? -10.223 3.330 -4.650 1.00 90.75 87 LYS A CA 1
ATOM 690 C C . LYS A 1 87 ? -9.762 3.591 -6.086 1.00 90.75 87 LYS A C 1
ATOM 692 O O . LYS A 1 87 ? -9.058 2.777 -6.674 1.00 90.75 87 LYS A O 1
ATOM 697 N N . ALA A 1 88 ? -10.021 4.784 -6.621 1.00 88.62 88 ALA A N 1
ATOM 698 C CA . ALA A 1 88 ? -9.549 5.136 -7.959 1.00 88.62 88 ALA A CA 1
ATOM 699 C C . ALA A 1 88 ? -8.011 5.113 -8.067 1.00 88.62 88 ALA A C 1
ATOM 701 O O . ALA A 1 88 ? -7.462 4.705 -9.091 1.00 88.62 88 ALA A O 1
ATOM 702 N N . LYS A 1 89 ? -7.292 5.554 -7.026 1.00 88.44 89 LYS A N 1
ATOM 703 C CA . LYS A 1 89 ? -5.822 5.516 -6.982 1.00 88.44 89 LYS A CA 1
ATOM 704 C C . LYS A 1 89 ? -5.289 4.078 -6.870 1.00 88.44 89 LYS A C 1
ATOM 706 O O . LYS A 1 89 ? -4.259 3.791 -7.474 1.00 88.44 89 LYS A O 1
ATOM 711 N N . SER A 1 90 ? -5.943 3.177 -6.132 1.00 86.75 90 SER A N 1
ATOM 712 C CA . SER A 1 90 ? -5.486 1.783 -5.989 1.00 86.75 90 SER A CA 1
ATOM 713 C C . SER A 1 90 ? -5.610 0.980 -7.288 1.00 86.75 90 SER A C 1
ATOM 715 O O . SER A 1 90 ? -4.774 0.114 -7.533 1.00 86.75 90 SER A O 1
ATOM 717 N N . GLU A 1 91 ? -6.583 1.316 -8.137 1.00 86.38 91 GLU A N 1
ATOM 718 C CA . GLU A 1 91 ? -6.818 0.676 -9.440 1.00 86.38 91 GLU A CA 1
ATOM 719 C C . GLU A 1 91 ? -5.974 1.279 -10.581 1.00 86.38 91 GLU A C 1
ATOM 721 O O . GLU A 1 91 ? -5.648 0.596 -11.550 1.00 86.38 91 GLU A O 1
ATOM 726 N N . LYS A 1 92 ? -5.612 2.569 -10.494 1.00 85.50 92 LYS A N 1
ATOM 727 C CA . LYS A 1 92 ? -4.917 3.292 -11.580 1.00 85.50 92 LYS A CA 1
ATOM 728 C C . LYS A 1 92 ? -3.392 3.266 -11.505 1.00 85.50 92 LYS A C 1
ATOM 730 O O . LYS A 1 92 ? -2.751 3.602 -12.506 1.00 85.50 92 LYS A O 1
ATOM 735 N N . TYR A 1 93 ? -2.815 2.956 -10.344 1.00 84.88 93 TYR A N 1
ATOM 736 C CA . TYR A 1 93 ? -1.362 2.894 -10.191 1.00 84.88 93 TYR A CA 1
ATOM 737 C C . TYR A 1 93 ? -0.781 1.596 -10.754 1.00 84.88 93 TYR A C 1
ATOM 739 O O . TYR A 1 93 ? -1.374 0.531 -10.642 1.00 84.88 93 TYR A O 1
ATOM 747 N N . TYR A 1 94 ? 0.418 1.699 -11.322 1.00 79.81 94 TYR A N 1
ATOM 748 C CA . TYR A 1 94 ? 1.177 0.591 -11.900 1.00 79.81 94 TYR A CA 1
ATOM 749 C C . TYR A 1 94 ? 2.390 0.203 -11.049 1.00 79.81 94 TYR A C 1
ATOM 751 O O . TYR A 1 94 ? 2.828 -0.945 -11.075 1.00 79.81 94 TYR A O 1
ATOM 759 N N . PHE A 1 95 ? 2.942 1.133 -10.262 1.00 82.06 95 PHE A N 1
ATOM 760 C CA . PHE A 1 95 ? 4.046 0.817 -9.356 1.00 82.06 95 PHE A CA 1
ATOM 761 C C . PHE A 1 95 ? 3.537 0.174 -8.070 1.00 82.06 95 PHE A C 1
ATOM 763 O O . PHE A 1 95 ? 2.763 0.784 -7.330 1.00 82.06 95 PHE A O 1
ATOM 770 N N . GLY A 1 96 ? 4.065 -1.007 -7.735 1.00 84.75 96 GLY A N 1
ATOM 771 C CA . GLY A 1 96 ? 3.642 -1.775 -6.558 1.00 84.75 96 GLY A CA 1
ATOM 772 C C . GLY A 1 96 ? 3.619 -0.962 -5.260 1.00 84.75 96 GLY A C 1
ATOM 773 O O . GLY A 1 96 ? 2.654 -1.027 -4.507 1.00 84.75 96 GLY A O 1
ATOM 774 N N . ARG A 1 97 ? 4.620 -0.105 -5.018 1.00 86.50 97 ARG A N 1
ATOM 775 C CA . ARG A 1 97 ? 4.667 0.730 -3.803 1.00 86.50 97 ARG A CA 1
ATOM 776 C C . ARG A 1 97 ? 3.524 1.752 -3.727 1.00 86.50 97 ARG A C 1
ATOM 778 O O . ARG A 1 97 ? 3.034 2.023 -2.634 1.00 86.50 97 ARG A O 1
ATOM 785 N N . LEU A 1 98 ? 3.096 2.304 -4.864 1.00 88.25 98 LEU A N 1
ATOM 786 C CA . LEU A 1 98 ? 1.962 3.230 -4.931 1.00 88.25 98 LEU A CA 1
ATOM 787 C C . LEU A 1 98 ? 0.634 2.495 -4.761 1.00 88.25 98 LEU A C 1
ATOM 789 O O . LEU A 1 98 ? -0.211 2.963 -4.003 1.00 88.25 98 LEU A O 1
ATOM 793 N N . ILE A 1 99 ? 0.486 1.324 -5.387 1.00 89.81 99 ILE A N 1
ATOM 794 C CA . ILE A 1 99 ? -0.690 0.459 -5.217 1.00 89.81 99 ILE A CA 1
ATOM 795 C C . ILE A 1 99 ? -0.859 0.095 -3.738 1.00 89.81 99 ILE A C 1
ATOM 797 O O . ILE A 1 99 ? -1.923 0.322 -3.169 1.00 89.81 99 ILE A O 1
ATOM 801 N N . ILE A 1 100 ? 0.201 -0.404 -3.092 1.00 90.25 100 ILE A N 1
ATOM 802 C CA . ILE A 1 100 ? 0.177 -0.797 -1.676 1.00 90.25 100 ILE A CA 1
ATOM 803 C C . ILE A 1 100 ? -0.150 0.393 -0.767 1.00 90.25 100 ILE A C 1
ATOM 805 O O . ILE A 1 100 ? -0.956 0.246 0.147 1.00 90.25 100 ILE A O 1
ATOM 809 N N . ASN A 1 101 ? 0.411 1.580 -1.024 1.00 89.62 101 ASN A N 1
ATOM 810 C CA . ASN A 1 101 ? 0.084 2.775 -0.243 1.00 89.62 101 ASN A CA 1
ATOM 811 C C . ASN A 1 101 ? -1.390 3.182 -0.404 1.00 89.62 101 ASN A C 1
ATOM 813 O O . ASN A 1 101 ? -2.056 3.489 0.579 1.00 89.62 101 ASN A O 1
ATOM 817 N N . SER A 1 102 ? -1.920 3.162 -1.629 1.00 89.50 102 SER A N 1
ATOM 818 C CA . SER A 1 102 ? -3.332 3.474 -1.885 1.00 89.50 102 SER A CA 1
ATOM 819 C C . SER A 1 102 ? -4.274 2.454 -1.256 1.00 89.50 102 SER A C 1
ATOM 821 O O . SER A 1 102 ? -5.266 2.851 -0.654 1.00 89.50 102 SER A O 1
ATOM 823 N N . LYS A 1 103 ? -3.950 1.158 -1.337 1.00 92.12 103 LYS A N 1
ATOM 824 C CA . LYS A 1 103 ? -4.702 0.094 -0.661 1.00 92.12 103 LYS A CA 1
ATOM 825 C C . LYS A 1 103 ? -4.658 0.245 0.858 1.00 92.12 103 LYS A C 1
ATOM 827 O O . LYS A 1 103 ? -5.670 0.031 1.506 1.00 92.12 103 LYS A O 1
ATOM 832 N N . PHE A 1 104 ? -3.524 0.654 1.427 1.00 90.69 104 PHE A N 1
ATOM 833 C CA . PHE A 1 104 ? -3.433 0.937 2.860 1.00 90.69 104 PHE A CA 1
ATOM 834 C C . PHE A 1 104 ? -4.331 2.115 3.263 1.00 90.69 104 PHE A C 1
ATOM 836 O O . PHE A 1 104 ? -5.080 2.016 4.227 1.00 90.69 104 PHE A O 1
ATOM 843 N N . ASN A 1 105 ? -4.318 3.208 2.498 1.00 90.31 105 ASN A N 1
ATOM 844 C CA . ASN A 1 105 ? -5.200 4.351 2.750 1.00 90.31 105 ASN A CA 1
ATOM 845 C C . ASN A 1 105 ? -6.686 3.980 2.594 1.00 90.31 105 ASN A C 1
ATOM 847 O O . ASN A 1 105 ? -7.511 4.433 3.383 1.00 90.31 105 ASN A O 1
ATOM 851 N N . LEU A 1 106 ? -7.020 3.132 1.616 1.00 92.44 106 LEU A N 1
ATOM 852 C CA . LEU A 1 106 ? -8.369 2.592 1.438 1.00 92.44 106 LEU A CA 1
ATOM 853 C C . LEU A 1 106 ? -8.789 1.735 2.641 1.00 92.44 106 LEU A C 1
ATOM 855 O O . LEU A 1 106 ? -9.873 1.941 3.173 1.00 92.44 106 LEU A O 1
ATOM 859 N N . LEU A 1 107 ? -7.910 0.846 3.115 1.00 91.25 107 LEU A N 1
ATOM 860 C CA . LEU A 1 107 ? -8.127 0.028 4.312 1.00 91.25 107 LEU A CA 1
ATOM 861 C C . LEU A 1 107 ? -8.479 0.896 5.528 1.00 91.25 107 LEU A C 1
ATOM 863 O O . LEU A 1 107 ? -9.471 0.643 6.204 1.00 91.25 107 LEU A O 1
ATOM 867 N N . VAL A 1 108 ? -7.695 1.951 5.773 1.00 86.69 108 VAL A N 1
ATOM 868 C CA . VAL A 1 108 ? -7.935 2.894 6.877 1.00 86.69 108 VAL A CA 1
ATOM 869 C C . VAL A 1 108 ? -9.319 3.544 6.759 1.00 86.69 108 VAL A C 1
ATOM 871 O O . VAL A 1 108 ? -10.032 3.643 7.754 1.00 86.69 108 VAL A O 1
ATOM 874 N N . ILE A 1 109 ? -9.725 3.967 5.558 1.00 88.62 109 ILE A N 1
ATOM 875 C CA . ILE A 1 109 ? -11.023 4.628 5.348 1.00 88.62 109 ILE A CA 1
ATOM 876 C C . ILE A 1 109 ? -12.194 3.669 5.497 1.00 88.62 109 ILE A C 1
ATOM 878 O O . ILE A 1 109 ? -13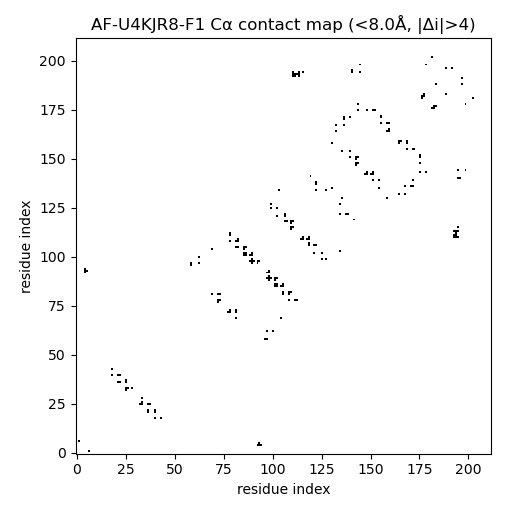.197 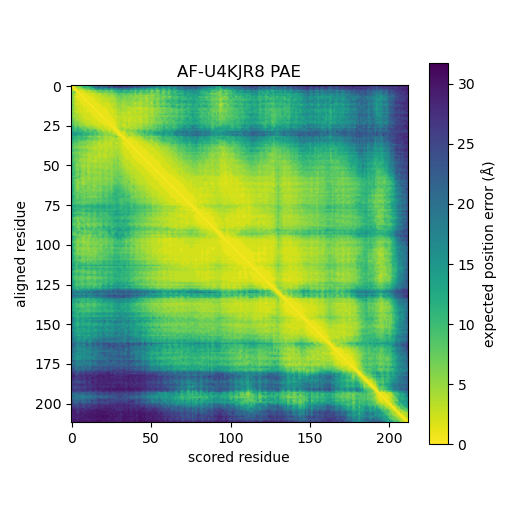4.051 6.093 1.00 88.62 109 ILE A O 1
ATOM 882 N N . LEU A 1 110 ? -12.065 2.429 5.028 1.00 89.56 110 LEU A N 1
ATOM 883 C CA . LEU A 1 110 ? -13.08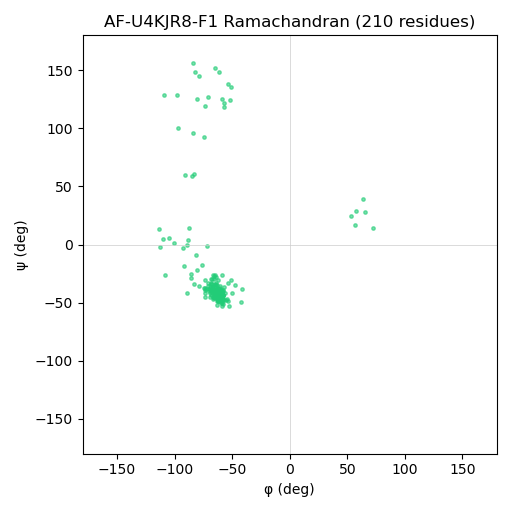7 1.406 5.244 1.00 89.56 110 LEU A CA 1
ATOM 884 C C . LEU A 1 110 ? -13.316 1.177 6.743 1.00 89.56 110 LEU A C 1
ATOM 886 O O . LEU A 1 110 ? -14.464 1.191 7.183 1.00 89.56 110 LEU A O 1
ATOM 890 N N . PHE A 1 111 ? -12.247 1.108 7.544 1.00 85.12 111 PHE A N 1
ATOM 891 C CA . PHE A 1 111 ? -12.380 1.046 9.001 1.00 85.12 111 PHE A CA 1
ATOM 892 C C . PHE A 1 111 ? -13.015 2.306 9.599 1.00 85.12 111 PHE A C 1
ATOM 894 O O . PHE A 1 111 ? -13.861 2.174 10.475 1.00 85.12 111 PHE A O 1
ATOM 901 N N . ILE A 1 112 ? -12.658 3.514 9.138 1.00 82.38 112 ILE A N 1
ATOM 902 C CA . ILE A 1 112 ? -13.271 4.785 9.594 1.00 82.38 112 ILE A CA 1
ATOM 903 C C . ILE A 1 112 ? -14.769 4.857 9.268 1.00 82.38 112 ILE A C 1
ATOM 905 O O . ILE A 1 112 ? -15.524 5.483 10.008 1.00 82.38 112 ILE A O 1
ATOM 909 N N . LEU A 1 113 ? -15.201 4.218 8.184 1.00 83.81 113 LEU A N 1
ATOM 910 C CA . LEU A 1 113 ? -16.600 4.163 7.765 1.00 83.81 113 LEU A CA 1
ATOM 911 C C . LEU A 1 113 ? -17.375 2.981 8.373 1.00 83.81 113 LEU A C 1
ATOM 913 O O . LEU A 1 113 ? -18.556 2.833 8.080 1.00 83.81 113 LEU A O 1
ATOM 917 N N . GLY A 1 114 ? -16.737 2.133 9.189 1.00 81.31 114 GLY A N 1
ATOM 918 C CA . GLY A 1 114 ? -17.367 0.934 9.762 1.00 81.31 114 GLY A CA 1
ATOM 919 C C . GLY A 1 114 ? -17.609 -0.192 8.751 1.00 81.31 114 GLY A C 1
ATOM 920 O O . GLY A 1 114 ? -18.332 -1.140 9.032 1.00 81.31 114 GLY A O 1
ATOM 921 N N . LYS A 1 115 ? -16.994 -0.126 7.567 1.00 86.94 115 LYS A N 1
ATOM 922 C CA . LYS A 1 115 ? -17.082 -1.156 6.522 1.00 86.94 115 LYS A CA 1
ATOM 923 C C . LYS A 1 115 ? -16.089 -2.288 6.795 1.00 86.94 115 LYS A C 1
ATOM 925 O O . LYS A 1 115 ? -15.157 -2.511 6.021 1.00 86.94 115 LYS A O 1
ATOM 930 N N . ASN A 1 116 ? -16.251 -2.954 7.936 1.00 85.31 116 ASN A N 1
ATOM 931 C CA . ASN A 1 116 ? -15.262 -3.889 8.475 1.00 85.31 116 ASN A CA 1
ATOM 932 C C . ASN A 1 116 ? -15.043 -5.106 7.563 1.00 85.31 116 ASN A C 1
ATOM 934 O O . ASN A 1 116 ? -13.895 -5.470 7.324 1.00 85.31 116 ASN A O 1
ATOM 938 N N . ASP A 1 117 ? -16.105 -5.667 6.982 1.00 86.50 117 ASP A N 1
ATOM 939 C CA . ASP A 1 117 ? -16.001 -6.814 6.069 1.00 86.50 117 ASP A CA 1
ATOM 940 C C . ASP A 1 117 ? -15.180 -6.479 4.815 1.00 86.50 117 ASP A C 1
ATOM 942 O O . ASP A 1 117 ? -14.218 -7.181 4.498 1.00 86.50 117 ASP A O 1
ATOM 946 N N . GLU A 1 118 ? -15.482 -5.349 4.158 1.00 91.50 118 GLU A N 1
ATOM 947 C CA . GLU A 1 118 ? -14.708 -4.843 3.012 1.00 91.50 118 GLU A CA 1
ATOM 948 C C . GLU A 1 118 ? -13.237 -4.584 3.408 1.00 91.50 118 GLU A C 1
ATOM 950 O O . GLU A 1 118 ? -12.306 -4.854 2.642 1.00 91.50 118 GLU A O 1
ATOM 955 N N . ALA A 1 119 ? -13.007 -4.059 4.618 1.00 90.31 119 ALA A N 1
ATOM 956 C CA . ALA A 1 119 ? -11.669 -3.785 5.132 1.00 90.31 119 ALA A CA 1
ATOM 957 C C . ALA A 1 119 ? -10.868 -5.080 5.353 1.00 90.31 119 ALA A C 1
ATOM 959 O O . ALA A 1 119 ? -9.711 -5.173 4.935 1.00 90.31 119 ALA A O 1
ATOM 960 N N . PHE A 1 120 ? -11.473 -6.096 5.968 1.00 90.31 120 PHE A N 1
ATOM 961 C CA . PHE A 1 120 ? -10.837 -7.393 6.194 1.00 90.31 120 PHE A CA 1
ATOM 962 C C . PHE A 1 120 ? -10.585 -8.148 4.894 1.00 90.31 120 PHE A C 1
ATOM 964 O O . PHE A 1 120 ? -9.523 -8.750 4.732 1.00 90.31 120 PHE A O 1
ATOM 971 N N . GLU A 1 121 ? -11.506 -8.078 3.936 1.00 93.12 121 GLU A N 1
ATOM 972 C CA . GLU A 1 121 ? -11.285 -8.639 2.608 1.00 93.12 121 GLU A CA 1
ATOM 973 C C . GLU A 1 121 ? -10.056 -7.997 1.945 1.00 93.12 121 GLU A C 1
ATOM 975 O O . GLU A 1 121 ? -9.141 -8.693 1.495 1.00 93.12 121 GLU A O 1
ATOM 980 N N . LEU A 1 122 ? -9.966 -6.663 1.965 1.00 92.00 122 LEU A N 1
ATOM 981 C CA . LEU A 1 122 ? -8.821 -5.937 1.416 1.00 92.00 122 LEU A CA 1
ATOM 982 C C . LEU A 1 122 ? -7.508 -6.272 2.144 1.00 92.00 122 LEU A C 1
ATOM 984 O O . LEU A 1 122 ? -6.452 -6.373 1.503 1.00 92.00 122 LEU A O 1
ATOM 988 N N . LEU A 1 123 ? -7.560 -6.445 3.468 1.00 90.38 123 LEU A N 1
ATOM 989 C CA . LEU A 1 123 ? -6.428 -6.845 4.302 1.00 90.38 123 LEU A CA 1
ATOM 990 C C . LEU A 1 123 ? -5.921 -8.247 3.931 1.00 90.38 123 LEU A C 1
ATOM 992 O O . LEU A 1 123 ? -4.707 -8.449 3.873 1.00 90.38 123 LEU A O 1
ATOM 996 N N . ASN A 1 124 ? -6.818 -9.185 3.634 1.00 88.81 124 ASN A N 1
ATOM 997 C CA . ASN A 1 124 ? -6.474 -10.573 3.325 1.00 88.81 124 ASN A CA 1
ATOM 998 C C . ASN A 1 124 ? -6.060 -10.787 1.859 1.00 88.81 124 ASN A C 1
ATOM 1000 O O . ASN A 1 124 ? -5.147 -11.565 1.591 1.00 88.81 124 ASN A O 1
ATOM 1004 N N . HIS A 1 125 ? -6.644 -10.046 0.912 1.00 88.44 125 HIS A N 1
ATOM 1005 C CA . HIS A 1 125 ? -6.339 -10.155 -0.524 1.00 88.44 125 HIS A CA 1
ATOM 1006 C C . HIS A 1 125 ? -5.180 -9.268 -1.004 1.00 88.44 125 HIS A C 1
ATOM 1008 O O . HIS A 1 125 ? -4.867 -9.218 -2.197 1.00 88.44 125 HIS A O 1
ATOM 1014 N N . THR A 1 126 ? -4.514 -8.549 -0.102 1.00 87.00 126 THR A N 1
ATOM 1015 C CA . THR A 1 126 ? -3.362 -7.713 -0.453 1.00 87.00 126 THR A CA 1
ATOM 1016 C C . THR A 1 126 ? -2.071 -8.321 0.080 1.00 87.00 126 THR A C 1
ATOM 1018 O O . THR A 1 126 ? -1.939 -8.612 1.266 1.00 87.00 126 THR A O 1
ATOM 1021 N N . TYR A 1 127 ? -1.074 -8.477 -0.795 1.00 86.69 127 TYR A N 1
ATOM 1022 C CA . TYR A 1 127 ? 0.256 -8.920 -0.383 1.00 86.69 127 TYR A CA 1
ATOM 1023 C C . TYR A 1 127 ? 1.001 -7.787 0.331 1.00 86.69 127 TYR A C 1
ATOM 1025 O O . TYR A 1 127 ? 1.646 -6.934 -0.283 1.00 86.69 127 TYR A O 1
ATOM 1033 N N . TRP A 1 128 ? 0.880 -7.755 1.653 1.00 85.75 128 TRP A N 1
ATOM 1034 C CA . TRP A 1 128 ? 1.575 -6.792 2.494 1.00 85.75 128 TRP A CA 1
ATOM 1035 C C . TRP A 1 128 ? 3.002 -7.236 2.789 1.00 85.75 128 TRP A C 1
ATOM 1037 O O . TRP A 1 128 ? 3.280 -8.421 2.968 1.00 85.75 128 TRP A O 1
ATOM 1047 N N . ARG A 1 129 ? 3.909 -6.267 2.957 1.00 75.31 129 ARG A N 1
ATOM 1048 C CA . ARG A 1 129 ? 5.219 -6.554 3.545 1.00 75.31 129 ARG A CA 1
ATOM 1049 C C . ARG A 1 129 ? 5.014 -7.130 4.946 1.00 75.31 129 ARG A C 1
ATOM 1051 O O . ARG A 1 129 ? 4.364 -6.497 5.783 1.00 75.31 129 ARG A O 1
ATOM 1058 N N . THR A 1 130 ? 5.590 -8.303 5.192 1.00 63.50 130 THR A N 1
ATOM 1059 C CA . THR A 1 130 ? 5.551 -8.973 6.492 1.00 63.50 130 THR A CA 1
ATOM 1060 C C . THR A 1 130 ? 6.018 -8.000 7.574 1.00 63.50 130 THR A C 1
ATOM 1062 O O . THR A 1 130 ? 7.098 -7.423 7.465 1.00 63.50 130 THR A O 1
ATOM 1065 N N . TYR A 1 131 ? 5.179 -7.789 8.589 1.00 57.88 131 TYR A N 1
ATOM 1066 C CA . TYR A 1 131 ? 5.441 -6.885 9.714 1.00 57.88 131 TYR A CA 1
ATOM 1067 C C . TYR A 1 131 ? 5.552 -5.387 9.381 1.00 57.88 131 TYR A C 1
ATOM 1069 O O . TYR A 1 131 ? 6.204 -4.632 10.093 1.00 57.88 131 TYR A O 1
ATOM 1077 N N . SER A 1 132 ? 4.883 -4.920 8.323 1.00 69.25 132 SER A N 1
ATOM 1078 C CA . SER A 1 132 ? 4.587 -3.489 8.169 1.00 69.25 132 SER A CA 1
ATOM 1079 C C . SER A 1 132 ? 3.805 -2.982 9.389 1.00 69.25 132 SER A C 1
ATOM 1081 O O . SER A 1 132 ? 2.692 -3.451 9.623 1.00 69.25 132 SER A O 1
ATOM 1083 N N . ASN A 1 133 ? 4.369 -2.024 10.136 1.00 64.75 133 ASN A N 1
ATOM 1084 C CA . ASN A 1 133 ? 3.804 -1.456 11.370 1.00 64.75 133 ASN A CA 1
ATOM 1085 C C . ASN A 1 133 ? 2.291 -1.192 11.276 1.00 64.75 133 ASN A C 1
ATOM 1087 O O . ASN A 1 133 ? 1.523 -1.653 12.115 1.00 64.75 133 ASN A O 1
ATOM 1091 N N . GLY A 1 134 ? 1.854 -0.526 10.202 1.00 69.38 134 GLY A N 1
ATOM 1092 C CA . GLY A 1 134 ? 0.440 -0.212 9.997 1.00 69.38 134 GLY A CA 1
ATOM 1093 C C . GLY A 1 134 ? -0.437 -1.437 9.726 1.00 69.38 134 GLY A C 1
ATOM 1094 O O . GLY A 1 134 ? -1.581 -1.471 10.150 1.00 69.38 134 GLY A O 1
ATOM 1095 N N . VAL A 1 135 ? 0.079 -2.462 9.043 1.00 79.25 135 VAL A N 1
ATOM 1096 C CA . VAL A 1 135 ? -0.699 -3.660 8.671 1.00 79.25 135 VAL A CA 1
ATOM 1097 C C . VAL A 1 135 ? -0.848 -4.613 9.851 1.00 79.25 135 VAL A C 1
ATOM 1099 O O . VAL A 1 135 ? -1.890 -5.248 9.999 1.00 79.25 135 VAL A O 1
ATOM 1102 N N . VAL A 1 136 ? 0.177 -4.730 10.701 1.00 78.94 136 VAL A N 1
ATOM 1103 C CA . VAL A 1 136 ? 0.106 -5.637 11.855 1.00 78.94 136 VAL A CA 1
ATOM 1104 C C . VAL A 1 136 ? -0.962 -5.191 12.842 1.00 78.94 136 VAL A C 1
ATOM 1106 O O . VAL A 1 136 ? -1.705 -6.030 13.340 1.00 78.94 136 VAL A O 1
ATOM 1109 N N . PHE A 1 137 ? -1.090 -3.882 13.050 1.00 76.56 137 PHE A N 1
ATOM 1110 C CA . PHE A 1 137 ? -2.174 -3.308 13.834 1.00 76.56 137 PHE A CA 1
ATOM 1111 C C . PHE A 1 137 ? -3.556 -3.776 13.341 1.00 76.56 137 PHE A C 1
ATOM 1113 O O . PHE A 1 137 ? -4.322 -4.346 14.114 1.00 76.56 137 PHE A O 1
ATOM 1120 N N . TYR A 1 138 ? -3.849 -3.633 12.044 1.00 81.31 138 TYR A N 1
ATOM 1121 C CA . TYR A 1 138 ? -5.144 -4.048 11.488 1.00 81.31 138 TYR A CA 1
ATOM 1122 C C . TYR A 1 138 ? -5.363 -5.567 11.500 1.00 81.31 138 TYR A C 1
ATOM 1124 O O . TYR A 1 138 ? -6.493 -6.013 11.664 1.00 81.31 138 TYR A O 1
ATOM 1132 N N . ARG A 1 139 ? -4.298 -6.373 11.402 1.00 85.25 139 ARG A N 1
ATOM 1133 C CA . ARG A 1 139 ? -4.387 -7.835 11.585 1.00 85.25 139 ARG A CA 1
ATOM 1134 C C . ARG A 1 139 ? -4.747 -8.222 13.012 1.00 85.25 139 ARG A C 1
ATOM 1136 O O . ARG A 1 139 ? -5.515 -9.153 13.216 1.00 85.25 139 ARG A O 1
ATOM 1143 N N . VAL A 1 140 ? -4.199 -7.521 14.002 1.00 81.75 140 VAL A N 1
ATOM 1144 C CA . VAL A 1 140 ? -4.593 -7.729 15.399 1.00 81.75 140 VAL A CA 1
ATOM 1145 C C . VAL A 1 140 ? -6.053 -7.331 15.599 1.00 81.75 140 VAL A C 1
ATOM 1147 O O . VAL A 1 140 ? -6.795 -8.101 16.199 1.00 81.75 140 VAL A O 1
ATOM 1150 N N . LEU A 1 141 ? -6.491 -6.198 15.040 1.00 79.38 141 LEU A N 1
ATOM 1151 C CA . LEU A 1 141 ? -7.900 -5.793 15.090 1.00 79.38 141 LEU A CA 1
ATOM 1152 C C . LEU A 1 141 ? -8.839 -6.839 14.478 1.00 79.38 141 LEU A C 1
ATOM 1154 O O . LEU A 1 141 ? -9.859 -7.152 15.080 1.00 79.38 141 LEU A O 1
ATOM 1158 N N . GLU A 1 142 ? -8.489 -7.418 13.329 1.00 86.06 142 GLU A N 1
ATOM 1159 C CA . GLU A 1 142 ? -9.267 -8.500 12.714 1.00 86.06 142 GLU A CA 1
ATOM 1160 C C . GLU A 1 142 ? -9.384 -9.727 13.626 1.00 86.06 142 GLU A C 1
ATOM 1162 O O . GLU A 1 142 ? -10.471 -10.276 13.799 1.00 86.06 142 GLU A O 1
ATOM 1167 N N . LEU A 1 143 ? -8.277 -10.164 14.231 1.00 85.56 143 LEU A N 1
ATOM 1168 C CA . LEU A 1 143 ? -8.286 -11.320 15.128 1.00 85.56 143 LEU A CA 1
ATOM 1169 C C . LEU A 1 143 ? -9.123 -11.064 16.380 1.00 85.56 143 LEU A C 1
ATOM 1171 O O . LEU A 1 143 ? -9.857 -11.948 16.809 1.00 85.56 143 LEU A O 1
ATOM 1175 N N . LEU A 1 144 ? -9.043 -9.860 16.942 1.00 78.12 144 LEU A N 1
ATOM 1176 C CA . LEU A 1 144 ? -9.833 -9.480 18.111 1.00 78.12 144 LEU A CA 1
ATOM 1177 C C . LEU A 1 144 ? -11.320 -9.314 17.783 1.00 78.12 144 LEU A C 1
ATOM 1179 O O . LEU A 1 144 ? -12.153 -9.652 18.619 1.00 78.12 144 LEU A O 1
ATOM 1183 N N . TYR A 1 145 ? -11.656 -8.862 16.571 1.00 77.88 145 TYR A N 1
ATOM 1184 C CA . TYR A 1 145 ? -13.034 -8.848 16.072 1.00 77.88 145 TYR A CA 1
ATOM 1185 C C . TYR A 1 145 ? -13.612 -10.264 15.946 1.00 77.88 145 TYR A C 1
ATOM 1187 O O . TYR A 1 145 ? -14.784 -10.483 16.218 1.00 77.88 145 TYR A O 1
ATOM 1195 N N . LYS A 1 146 ? -12.772 -11.237 15.579 1.00 82.56 146 LYS A N 1
ATOM 1196 C CA . LYS A 1 146 ? -13.129 -12.659 15.452 1.00 82.56 146 LYS A CA 1
ATOM 1197 C C . LYS A 1 146 ? -12.977 -13.450 16.763 1.00 82.56 146 LYS A C 1
ATOM 1199 O O . LYS A 1 146 ? -12.895 -14.674 16.711 1.00 82.56 146 LYS A O 1
ATOM 1204 N N . ASP A 1 147 ? -12.841 -12.769 17.904 1.00 78.81 147 ASP A N 1
ATOM 1205 C CA . ASP A 1 147 ? -12.619 -13.348 19.242 1.00 78.81 147 ASP A CA 1
ATOM 1206 C C . ASP A 1 147 ? -11.419 -14.322 19.349 1.00 78.81 147 ASP A C 1
ATOM 1208 O O . ASP A 1 147 ? -11.312 -15.142 20.260 1.00 78.81 147 ASP A O 1
ATOM 1212 N N . LYS A 1 148 ? -10.431 -14.193 18.457 1.00 85.56 148 LYS A N 1
ATOM 1213 C CA . LYS A 1 148 ? -9.199 -15.001 18.412 1.00 85.56 148 LYS A CA 1
ATOM 1214 C C . LYS A 1 148 ? -8.068 -14.356 19.220 1.00 85.56 148 LYS A C 1
ATOM 1216 O O . LYS A 1 148 ? -6.996 -14.040 18.695 1.00 85.56 148 LYS A O 1
ATOM 1221 N N . ILE A 1 149 ? -8.294 -14.160 20.519 1.00 80.94 149 ILE A N 1
ATOM 1222 C CA . ILE A 1 149 ? -7.362 -13.449 21.416 1.00 80.94 149 ILE A CA 1
ATOM 1223 C C . ILE A 1 149 ? -5.980 -14.124 21.465 1.00 80.94 149 ILE A C 1
ATOM 1225 O O . ILE A 1 149 ? -4.952 -13.445 21.404 1.00 80.94 149 ILE A O 1
ATOM 1229 N N . ASP A 1 150 ? -5.923 -15.455 21.509 1.00 85.12 150 ASP A N 1
ATOM 1230 C CA . ASP A 1 150 ? -4.648 -16.182 21.568 1.00 85.12 150 ASP A CA 1
ATOM 1231 C C . ASP A 1 150 ? -3.826 -16.049 20.280 1.00 85.12 150 ASP A C 1
ATOM 1233 O O . ASP A 1 150 ? -2.594 -15.983 20.317 1.00 85.12 150 ASP A O 1
ATOM 1237 N N . GLU A 1 151 ? -4.484 -15.962 19.122 1.00 86.62 151 GLU A N 1
ATOM 1238 C CA . GLU A 1 151 ? -3.810 -15.692 17.849 1.00 86.62 151 GLU A CA 1
ATOM 1239 C C . GLU A 1 151 ? -3.261 -14.257 17.813 1.00 86.62 151 GLU A C 1
ATOM 1241 O O . GLU A 1 151 ? -2.126 -14.045 17.374 1.00 86.62 151 GLU A O 1
ATOM 1246 N N . ALA A 1 152 ? -4.010 -13.282 18.341 1.00 84.62 152 ALA A N 1
ATOM 1247 C CA . ALA A 1 152 ? -3.552 -11.900 18.469 1.00 84.62 152 ALA A CA 1
ATOM 1248 C C . ALA A 1 152 ? -2.309 -11.794 19.375 1.00 84.62 152 ALA A C 1
ATOM 1250 O O . ALA A 1 152 ? -1.320 -11.156 18.996 1.00 84.62 152 ALA A O 1
ATOM 1251 N N . LYS A 1 153 ? -2.296 -12.505 20.513 1.00 83.88 153 LYS A N 1
ATOM 1252 C CA . LYS A 1 153 ? -1.122 -12.617 21.399 1.00 83.88 153 LYS A CA 1
ATOM 1253 C C . LYS A 1 153 ? 0.076 -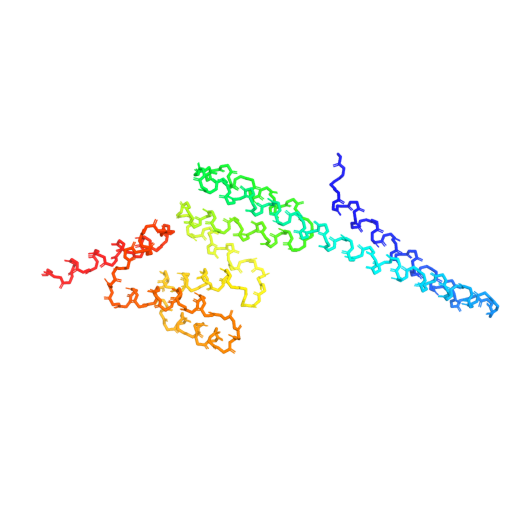13.244 20.684 1.00 83.88 153 LYS A C 1
ATOM 1255 O O . LYS A 1 153 ? 1.188 -12.739 20.776 1.00 83.88 153 LYS A O 1
ATOM 1260 N N . LYS A 1 154 ? -0.120 -14.285 19.869 1.00 87.19 154 LYS A N 1
ATOM 1261 C CA . LYS A 1 154 ? 0.979 -14.861 19.065 1.00 87.19 154 LYS A CA 1
ATOM 1262 C C . LYS A 1 154 ? 1.592 -13.846 18.090 1.00 87.19 154 LYS A C 1
ATOM 1264 O O . LYS A 1 154 ? 2.800 -13.892 17.851 1.00 87.19 154 LYS A O 1
ATOM 1269 N N . ILE A 1 155 ? 0.795 -12.944 17.508 1.00 83.19 155 ILE A N 1
ATOM 1270 C CA . ILE A 1 155 ? 1.305 -11.873 16.634 1.00 83.19 155 ILE A CA 1
ATOM 1271 C C . ILE A 1 155 ? 2.102 -10.840 17.434 1.00 83.19 155 ILE A C 1
ATOM 1273 O O . ILE A 1 155 ? 3.201 -10.470 17.014 1.00 83.19 155 ILE A O 1
ATOM 1277 N N . ARG A 1 156 ? 1.587 -10.411 18.588 1.00 82.25 156 ARG A N 1
ATOM 1278 C CA . ARG A 1 156 ? 2.284 -9.521 19.524 1.00 82.25 156 ARG A CA 1
ATOM 1279 C C . ARG A 1 156 ? 3.654 -10.079 19.924 1.00 82.25 156 ARG A C 1
ATOM 1281 O O . ARG A 1 156 ? 4.664 -9.387 19.830 1.00 82.25 156 ARG A O 1
ATOM 1288 N N . GLU A 1 157 ? 3.715 -11.355 20.278 1.00 82.44 157 GLU A N 1
ATOM 1289 C CA . GLU A 1 157 ? 4.946 -12.019 20.708 1.00 82.44 157 GLU A CA 1
ATOM 1290 C C . GLU A 1 157 ? 5.984 -12.079 19.581 1.00 82.44 157 GLU A C 1
ATOM 1292 O O . GLU A 1 157 ? 7.185 -11.939 19.823 1.00 82.44 157 GLU A O 1
ATOM 1297 N N . LYS A 1 158 ? 5.530 -12.237 18.331 1.00 80.75 158 LYS A N 1
ATOM 1298 C CA . LYS A 1 158 ? 6.390 -12.133 17.144 1.00 80.75 158 LYS A CA 1
ATOM 1299 C C . LYS A 1 158 ? 6.880 -10.701 16.927 1.00 80.75 158 LYS A C 1
ATOM 1301 O O . LYS A 1 158 ? 8.066 -10.517 16.665 1.00 80.75 158 LYS A O 1
ATOM 1306 N N . LEU A 1 159 ? 6.009 -9.700 17.074 1.00 76.56 159 LEU A N 1
ATOM 1307 C CA . LEU A 1 159 ? 6.377 -8.284 16.979 1.00 76.56 159 LEU A CA 1
ATOM 1308 C C . LEU A 1 159 ? 7.411 -7.873 18.027 1.00 76.56 159 LEU A C 1
ATOM 1310 O O . LEU A 1 159 ? 8.333 -7.134 17.702 1.00 76.56 159 LEU A O 1
ATOM 1314 N N . ARG A 1 160 ? 7.304 -8.389 19.256 1.00 78.88 160 ARG A N 1
ATOM 1315 C CA . ARG A 1 160 ? 8.227 -8.083 20.361 1.00 78.88 160 ARG A CA 1
ATOM 1316 C C . ARG A 1 160 ? 9.679 -8.446 20.048 1.00 78.88 160 ARG A C 1
ATOM 1318 O O . ARG A 1 160 ? 10.597 -7.849 20.598 1.00 78.88 160 ARG A O 1
ATOM 1325 N N . ARG A 1 161 ? 9.894 -9.416 19.158 1.00 81.50 161 ARG A N 1
ATOM 1326 C CA . ARG A 1 161 ? 11.230 -9.859 18.727 1.00 81.50 161 ARG A CA 1
ATOM 1327 C C . ARG A 1 161 ? 11.844 -8.960 17.650 1.00 81.50 161 ARG A C 1
ATOM 1329 O O . ARG A 1 161 ? 13.010 -9.137 17.309 1.00 81.50 161 ARG A O 1
ATOM 1336 N N . ILE A 1 162 ? 11.079 -8.021 17.096 1.00 76.25 162 ILE A N 1
ATOM 1337 C CA . ILE A 1 162 ? 11.522 -7.105 16.046 1.00 76.25 162 ILE A CA 1
ATOM 1338 C C . ILE A 1 162 ? 11.917 -5.773 16.700 1.00 76.25 162 ILE A C 1
ATOM 1340 O O . ILE A 1 162 ? 11.147 -5.198 17.466 1.00 76.25 162 ILE A O 1
ATOM 1344 N N . LYS A 1 163 ? 13.120 -5.268 16.394 1.00 70.94 163 LYS A N 1
ATOM 1345 C CA . LYS A 1 163 ? 13.603 -3.971 16.908 1.00 70.94 163 LYS A CA 1
ATOM 1346 C C . LYS A 1 163 ? 12.701 -2.814 16.449 1.00 70.94 163 LYS A C 1
ATOM 1348 O O . LYS A 1 163 ? 12.197 -2.842 15.325 1.00 70.94 163 LYS A O 1
ATOM 1353 N N . HIS A 1 164 ? 12.588 -1.774 17.278 1.00 72.62 164 HIS A N 1
ATOM 1354 C CA . HIS A 1 164 ? 11.884 -0.519 16.971 1.00 72.62 164 HIS A CA 1
ATOM 1355 C C . HIS A 1 164 ? 10.368 -0.675 16.740 1.00 72.62 164 HIS A C 1
ATOM 1357 O O . HIS A 1 164 ? 9.792 -0.072 15.830 1.00 72.62 164 HIS A O 1
ATOM 1363 N N . GLN A 1 165 ? 9.725 -1.538 17.530 1.00 70.94 165 GLN A N 1
ATOM 1364 C CA . GLN A 1 165 ? 8.284 -1.821 17.465 1.00 70.94 165 GLN A CA 1
ATOM 1365 C C . GLN A 1 165 ? 7.521 -1.364 18.716 1.00 70.94 165 GLN A C 1
ATOM 1367 O O . GLN A 1 165 ? 6.361 -1.733 18.895 1.00 70.94 165 GLN A O 1
ATOM 1372 N N . GLU A 1 166 ? 8.140 -0.549 19.572 1.00 71.31 166 GLU A N 1
ATOM 1373 C CA . GLU A 1 166 ? 7.634 -0.184 20.900 1.00 71.31 166 GLU A CA 1
ATOM 1374 C C . GLU A 1 166 ? 6.232 0.442 20.822 1.00 71.31 166 GLU A C 1
ATOM 1376 O O . GLU A 1 166 ? 5.338 0.063 21.574 1.00 71.31 166 GLU A O 1
ATOM 1381 N N . ASN A 1 167 ? 5.996 1.313 19.834 1.00 67.44 167 ASN A N 1
ATOM 1382 C CA . ASN A 1 167 ? 4.695 1.958 19.631 1.00 67.44 167 ASN A CA 1
ATOM 1383 C C . ASN A 1 167 ? 3.592 0.972 19.213 1.00 67.44 167 ASN A C 1
ATOM 1385 O O . ASN A 1 167 ? 2.456 1.098 19.660 1.00 67.44 167 ASN A O 1
ATOM 1389 N N . ASN A 1 168 ? 3.903 -0.015 18.368 1.00 67.19 168 ASN A N 1
ATOM 1390 C CA . ASN A 1 168 ? 2.901 -0.990 17.927 1.00 67.19 168 ASN A CA 1
ATOM 1391 C C . ASN A 1 168 ? 2.568 -1.978 19.037 1.00 67.19 168 ASN A C 1
ATOM 1393 O O . ASN A 1 168 ? 1.408 -2.349 19.181 1.00 67.19 168 ASN A O 1
ATOM 1397 N N . LEU A 1 169 ? 3.572 -2.376 19.823 1.00 73.44 169 LEU A N 1
ATOM 1398 C CA . LEU A 1 169 ? 3.366 -3.199 21.008 1.00 73.44 169 LEU A CA 1
ATOM 1399 C C . LEU A 1 169 ? 2.482 -2.468 22.012 1.00 73.44 169 LEU A C 1
ATOM 1401 O O . LEU A 1 169 ? 1.485 -3.033 22.423 1.00 73.44 169 LEU A O 1
ATOM 1405 N N . ALA A 1 170 ? 2.756 -1.196 22.314 1.00 71.44 170 ALA A N 1
ATOM 1406 C CA . ALA A 1 170 ? 1.907 -0.419 23.216 1.00 71.44 170 ALA A CA 1
ATOM 1407 C C . ALA A 1 170 ? 0.440 -0.394 22.750 1.00 71.44 170 ALA A C 1
ATOM 1409 O O . ALA A 1 170 ? -0.465 -0.679 23.527 1.00 71.44 170 ALA A O 1
ATOM 1410 N N . ILE A 1 171 ? 0.195 -0.119 21.465 1.00 68.75 171 ILE A N 1
ATOM 1411 C CA . ILE A 1 171 ? -1.164 -0.085 20.910 1.00 68.75 171 ILE A CA 1
ATOM 1412 C C . ILE A 1 171 ? -1.836 -1.468 20.971 1.00 68.75 171 ILE A C 1
ATOM 1414 O O . ILE A 1 171 ? -3.000 -1.569 21.352 1.00 68.75 171 ILE A O 1
ATOM 1418 N N . ILE A 1 172 ? -1.122 -2.535 20.608 1.00 75.62 172 ILE A N 1
ATOM 1419 C CA . ILE A 1 172 ? -1.650 -3.906 20.625 1.00 75.62 172 ILE A CA 1
ATOM 1420 C C . ILE A 1 172 ? -1.944 -4.365 22.052 1.00 75.62 172 ILE A C 1
ATOM 1422 O O . ILE A 1 172 ? -3.018 -4.908 22.300 1.00 75.62 172 ILE A O 1
ATOM 1426 N N . ASP A 1 173 ? -1.028 -4.114 22.983 1.00 76.69 173 ASP A N 1
ATOM 1427 C CA . ASP A 1 173 ? -1.160 -4.464 24.395 1.00 76.69 173 ASP A CA 1
ATOM 1428 C C . ASP A 1 173 ? -2.391 -3.792 24.979 1.00 76.69 173 ASP A C 1
ATOM 1430 O O . ASP A 1 173 ? -3.184 -4.459 25.636 1.00 76.69 173 ASP A O 1
ATOM 1434 N N . HIS A 1 174 ? -2.606 -2.514 24.658 1.00 69.06 174 HIS A N 1
ATOM 1435 C CA . HIS A 1 174 ? -3.796 -1.780 25.074 1.00 69.06 174 HIS A CA 1
ATOM 1436 C C . HIS A 1 174 ? -5.099 -2.366 24.521 1.00 69.06 174 HIS A C 1
ATOM 1438 O O . HIS A 1 174 ? -6.072 -2.464 25.259 1.00 69.06 174 HIS A O 1
ATOM 1444 N N . ILE A 1 175 ? -5.153 -2.776 23.252 1.00 69.31 175 ILE A N 1
ATOM 1445 C CA . ILE A 1 175 ? -6.395 -3.319 22.672 1.00 69.31 175 ILE A CA 1
ATOM 1446 C C . ILE A 1 175 ? -6.671 -4.737 23.191 1.00 69.31 175 ILE A C 1
ATOM 1448 O O . ILE A 1 175 ? -7.822 -5.078 23.463 1.00 69.31 175 ILE A O 1
ATOM 1452 N N . ILE A 1 176 ? -5.627 -5.554 23.372 1.00 74.50 176 ILE A N 1
ATOM 1453 C CA . ILE A 1 176 ? -5.751 -6.891 23.965 1.00 74.50 176 ILE A CA 1
ATOM 1454 C C . ILE A 1 176 ? -6.241 -6.781 25.413 1.00 74.50 176 ILE A C 1
ATOM 1456 O O . ILE A 1 176 ? -7.246 -7.401 25.748 1.00 74.50 176 ILE A O 1
ATOM 1460 N N . SER A 1 177 ? -5.577 -5.970 26.244 1.00 69.25 177 SER A N 1
ATOM 1461 C CA . SER A 1 177 ? -5.987 -5.753 27.642 1.00 69.25 177 SER A CA 1
ATOM 1462 C C . SER A 1 177 ? -7.389 -5.155 27.734 1.00 69.25 177 SER A C 1
ATOM 1464 O O . SER A 1 177 ? -8.181 -5.601 28.548 1.00 69.25 177 SER A O 1
ATOM 1466 N N . PHE A 1 178 ? -7.779 -4.256 26.827 1.00 64.50 178 PHE A N 1
ATOM 1467 C CA . PHE A 1 178 ? -9.157 -3.762 26.773 1.00 64.50 178 PHE A CA 1
ATOM 1468 C C . PHE A 1 178 ? -10.191 -4.876 26.529 1.00 64.50 178 PHE A C 1
ATOM 1470 O O . PHE A 1 178 ? -11.183 -4.964 27.250 1.00 64.50 178 PHE A O 1
ATOM 1477 N N . LYS A 1 179 ? -9.963 -5.746 25.534 1.00 68.12 179 LYS A N 1
ATOM 1478 C CA . LYS A 1 179 ? -10.874 -6.861 25.216 1.00 68.12 179 LYS A CA 1
ATOM 1479 C C . LYS A 1 179 ? -10.972 -7.876 26.365 1.00 68.12 179 LYS A C 1
ATOM 1481 O O . LYS A 1 179 ? -12.001 -8.533 26.479 1.00 68.12 179 LYS A O 1
ATOM 1486 N N . GLN A 1 180 ? -9.924 -8.006 27.183 1.00 67.69 180 GLN A N 1
ATOM 1487 C CA . GLN A 1 180 ? -9.861 -8.945 28.308 1.00 67.69 180 GLN A CA 1
ATOM 1488 C C . GLN A 1 180 ? -10.392 -8.363 29.628 1.00 67.69 180 G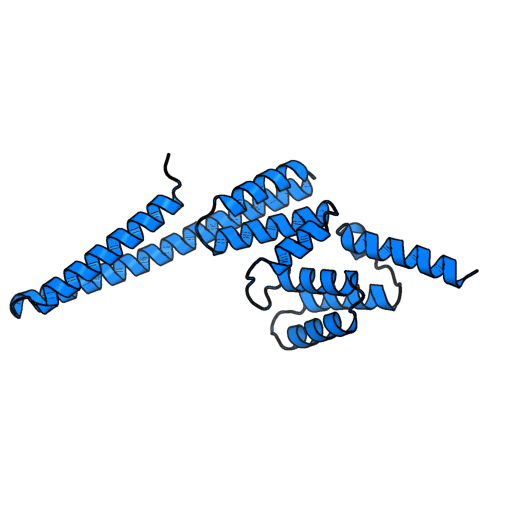LN A C 1
ATOM 1490 O O . GLN A 1 180 ? -11.120 -9.053 30.333 1.00 67.69 180 GLN A O 1
ATOM 1495 N N . ASP A 1 181 ? -10.057 -7.110 29.938 1.00 65.94 181 ASP A N 1
ATOM 1496 C CA . ASP A 1 181 ? -10.199 -6.531 31.281 1.00 65.94 181 ASP A CA 1
ATOM 1497 C C . ASP A 1 181 ? -11.269 -5.424 31.354 1.00 65.94 181 ASP A C 1
ATOM 1499 O O . ASP A 1 181 ? -11.513 -4.863 32.420 1.00 65.94 181 ASP A O 1
ATOM 1503 N N . ASN A 1 182 ? -11.913 -5.082 30.229 1.00 57.03 182 ASN A N 1
ATOM 1504 C CA . ASN A 1 182 ? -12.984 -4.078 30.125 1.00 57.03 182 ASN A CA 1
ATOM 1505 C C . ASN A 1 182 ? -12.614 -2.659 30.621 1.00 57.03 182 ASN A C 1
ATOM 1507 O O . ASN A 1 182 ? -13.488 -1.819 30.841 1.00 57.03 182 ASN A O 1
ATOM 1511 N N . GLN A 1 183 ? -11.323 -2.351 30.772 1.00 56.47 183 GLN A N 1
ATOM 1512 C CA . GLN A 1 183 ? -10.858 -1.039 31.225 1.00 56.47 183 GLN A CA 1
ATOM 1513 C C . GLN A 1 183 ? -10.770 -0.043 30.058 1.00 56.47 183 GLN A C 1
ATOM 1515 O O . GLN A 1 183 ? -9.777 -0.005 29.330 1.00 56.47 183 GLN A O 1
ATOM 1520 N N . GLU A 1 184 ? -11.813 0.776 29.872 1.00 53.00 184 GLU A N 1
ATOM 1521 C CA . GLU A 1 184 ? -11.817 1.876 28.896 1.00 53.00 184 GLU A CA 1
ATOM 1522 C C . GLU A 1 184 ? -10.654 2.851 29.156 1.00 53.00 184 GLU A C 1
ATOM 1524 O O . GLU A 1 184 ? -10.552 3.470 30.212 1.00 53.00 184 GLU A O 1
ATOM 1529 N N . ASN A 1 185 ? -9.789 3.042 28.158 1.00 53.81 185 ASN A N 1
ATOM 1530 C CA . ASN A 1 185 ? -8.791 4.107 28.178 1.00 53.81 185 ASN A CA 1
ATOM 1531 C C . ASN A 1 185 ? -9.315 5.311 27.386 1.00 53.81 185 ASN A C 1
ATOM 1533 O O . ASN A 1 185 ? -9.204 5.338 26.159 1.00 53.81 185 ASN A O 1
ATOM 1537 N N . GLU A 1 186 ? -9.833 6.327 28.083 1.00 49.16 186 GLU A N 1
ATOM 1538 C CA . GLU A 1 186 ? -10.432 7.538 27.491 1.00 49.16 186 GLU A CA 1
ATOM 1539 C C . GLU A 1 186 ? -9.556 8.243 26.439 1.00 49.16 186 GLU A C 1
ATOM 1541 O O . GLU A 1 186 ? -10.081 8.851 25.497 1.00 49.16 186 GLU A O 1
AT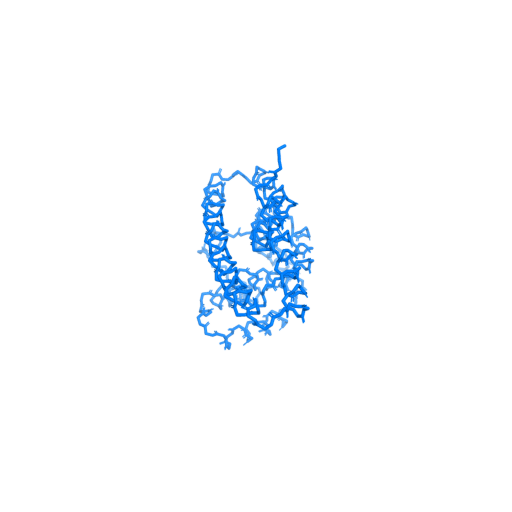OM 1546 N N . LYS A 1 187 ? -8.219 8.161 26.558 1.00 46.56 187 LYS A N 1
ATOM 1547 C CA . LYS A 1 187 ? -7.293 8.733 25.563 1.00 46.56 187 LYS A CA 1
ATOM 1548 C C . LYS A 1 187 ? -7.380 8.014 24.221 1.00 46.56 187 LYS A C 1
ATOM 1550 O O . LYS A 1 187 ? -7.293 8.668 23.184 1.00 46.56 187 LYS A O 1
ATOM 1555 N N . LEU A 1 188 ? -7.572 6.696 24.236 1.00 47.75 188 LEU A N 1
ATOM 1556 C CA . LEU A 1 188 ? -7.842 5.922 23.032 1.00 47.75 188 LEU A CA 1
ATOM 1557 C C . LEU A 1 188 ? -9.270 6.184 22.566 1.00 47.75 188 LEU A C 1
ATOM 1559 O O . LEU A 1 188 ? -9.392 6.514 21.389 1.00 47.75 188 LEU A O 1
ATOM 1563 N N . THR A 1 189 ? -10.275 6.184 23.468 1.00 44.81 189 THR A N 1
ATOM 1564 C CA . THR A 1 189 ? -11.731 6.399 23.226 1.00 44.81 189 THR A CA 1
ATOM 1565 C C . THR A 1 189 ? -12.061 7.602 22.347 1.00 44.81 189 THR A C 1
ATOM 1567 O O . THR A 1 189 ? -12.945 7.530 21.492 1.00 44.81 189 THR A O 1
ATOM 1570 N N . LYS A 1 190 ? -11.281 8.681 22.453 1.00 41.31 190 LYS A N 1
ATOM 1571 C CA . LYS A 1 190 ? -11.432 9.882 21.614 1.00 41.31 190 LYS A CA 1
ATOM 1572 C C . LYS A 1 190 ? -10.899 9.745 20.176 1.00 41.31 190 LYS A C 1
ATOM 1574 O O . LYS A 1 190 ? -11.284 10.538 19.323 1.00 41.31 190 LYS A O 1
ATOM 1579 N N . SER A 1 191 ? -10.053 8.753 19.888 1.00 48.88 191 SER A N 1
ATOM 1580 C CA . SER A 1 191 ? -9.433 8.491 18.569 1.00 48.88 191 SER A CA 1
ATOM 1581 C C . SER A 1 191 ? -9.956 7.233 17.857 1.00 48.88 191 SER A C 1
ATOM 1583 O O . SER A 1 191 ? -9.430 6.840 16.816 1.00 48.88 191 SER A O 1
ATOM 1585 N N . ILE A 1 192 ? -10.965 6.573 18.429 1.00 50.19 192 ILE A N 1
ATOM 1586 C CA . ILE A 1 192 ? -11.295 5.185 18.105 1.00 50.19 192 ILE A CA 1
ATOM 1587 C C . ILE A 1 192 ? -11.957 5.033 16.733 1.00 50.19 192 ILE A C 1
ATOM 1589 O O . ILE A 1 192 ? -13.068 5.513 16.502 1.00 50.19 192 ILE A O 1
ATOM 1593 N N . TYR A 1 193 ? -11.283 4.276 15.863 1.00 59.41 193 TYR A N 1
ATOM 1594 C CA . TYR A 1 193 ? -11.853 3.671 14.661 1.00 59.41 193 TYR A CA 1
ATOM 1595 C C . TYR A 1 193 ? -13.141 2.889 15.000 1.00 59.41 193 TYR A C 1
ATOM 1597 O O . TYR A 1 193 ? -13.119 2.117 15.959 1.00 59.41 193 TYR A O 1
ATOM 1605 N N . PRO A 1 194 ? -14.230 3.009 14.217 1.00 58.16 194 PRO A N 1
ATOM 1606 C CA . PRO A 1 194 ? -15.518 2.340 14.443 1.00 58.16 194 PRO A CA 1
ATOM 1607 C C . PRO A 1 194 ? -15.451 0.882 14.894 1.00 58.16 194 PRO A C 1
ATOM 1609 O O . PRO A 1 194 ? -16.193 0.506 15.789 1.00 58.16 194 PRO A O 1
ATOM 1612 N N . ILE A 1 195 ? -14.517 0.087 14.370 1.00 59.22 195 ILE A N 1
ATOM 1613 C CA . ILE A 1 195 ? -14.333 -1.311 14.775 1.00 59.22 195 ILE A CA 1
ATOM 1614 C C . ILE A 1 195 ? -14.046 -1.488 16.272 1.00 59.22 195 ILE A C 1
ATOM 1616 O O . ILE A 1 195 ? -14.623 -2.348 16.927 1.00 59.22 195 ILE A O 1
ATOM 1620 N N . VAL A 1 196 ? -13.180 -0.659 16.852 1.00 63.06 196 VAL A N 1
ATOM 1621 C CA . VAL A 1 196 ? -12.880 -0.737 18.282 1.00 63.06 196 VAL A CA 1
ATOM 1622 C C . VAL A 1 196 ? -14.075 -0.192 19.077 1.00 63.06 196 VAL A C 1
ATOM 1624 O O . VAL A 1 196 ? -14.364 -0.718 20.143 1.00 63.06 196 VAL A O 1
ATOM 1627 N N . ARG A 1 197 ? -14.844 0.770 18.537 1.00 61.44 197 ARG A N 1
ATOM 1628 C CA . ARG A 1 197 ? -16.110 1.224 19.143 1.00 61.44 197 ARG A CA 1
ATOM 1629 C C . ARG A 1 197 ? -17.166 0.110 19.156 1.00 61.44 197 ARG A C 1
ATOM 1631 O O . ARG A 1 197 ? -17.846 -0.037 20.164 1.00 61.44 197 ARG A O 1
ATOM 1638 N N . GLU A 1 198 ? -17.282 -0.676 18.088 1.00 60.41 198 GLU A N 1
ATOM 1639 C CA . GLU A 1 198 ? -18.158 -1.855 18.029 1.00 60.41 198 GLU A CA 1
ATOM 1640 C C . GLU A 1 198 ? -17.733 -2.926 19.038 1.00 60.41 198 GLU A C 1
ATOM 1642 O O . GLU A 1 198 ? -18.574 -3.485 19.746 1.00 60.41 198 GLU A O 1
ATOM 1647 N N . MET A 1 199 ? -16.422 -3.160 19.184 1.00 60.78 199 MET A N 1
ATOM 1648 C CA . MET A 1 199 ? -15.902 -4.006 20.262 1.00 60.78 199 MET A CA 1
ATOM 1649 C C . MET A 1 199 ? -16.293 -3.454 21.647 1.00 60.78 199 MET A C 1
ATOM 1651 O O . MET A 1 199 ? -16.696 -4.233 22.510 1.00 60.78 199 MET A O 1
ATOM 1655 N N . CYS A 1 200 ? -16.241 -2.127 21.857 1.00 58.88 200 CYS A N 1
ATOM 1656 C CA . CYS A 1 200 ? -16.696 -1.487 23.099 1.00 58.88 200 CYS A CA 1
ATOM 1657 C C . CYS A 1 200 ? -18.205 -1.673 23.348 1.00 58.88 200 CYS A C 1
ATOM 1659 O O . CYS A 1 200 ? -18.608 -1.890 24.491 1.00 58.88 200 CYS A O 1
ATOM 1661 N N . SER A 1 201 ? -19.057 -1.562 22.321 1.00 57.12 201 SER A N 1
ATOM 1662 C CA . SER A 1 201 ? -20.515 -1.661 22.485 1.00 57.12 201 SER A CA 1
ATOM 1663 C C . SER A 1 201 ? -20.988 -3.090 22.730 1.00 57.12 201 SER A C 1
ATOM 1665 O O . SER A 1 201 ? -21.847 -3.291 23.584 1.00 57.12 201 SER A O 1
ATOM 1667 N N . ASN A 1 202 ? -20.406 -4.083 22.051 1.00 54.81 202 ASN A N 1
ATOM 1668 C CA . ASN A 1 202 ? -20.803 -5.483 22.225 1.00 54.81 202 ASN A CA 1
ATOM 1669 C C . ASN A 1 202 ? -20.459 -6.010 23.627 1.00 54.81 202 ASN A C 1
ATOM 1671 O O . ASN A 1 202 ? -21.280 -6.695 24.229 1.00 54.81 202 ASN A O 1
ATOM 1675 N N . ASN A 1 203 ? -19.316 -5.615 24.201 1.00 50.84 203 ASN A N 1
ATOM 1676 C CA . ASN A 1 203 ? -18.946 -6.004 25.567 1.00 50.84 203 ASN A CA 1
ATOM 1677 C C . ASN A 1 203 ? -19.903 -5.446 26.642 1.00 50.84 203 ASN A C 1
ATOM 1679 O O . ASN A 1 203 ? -20.153 -6.119 27.643 1.00 50.84 203 ASN A O 1
ATOM 1683 N N . LYS A 1 204 ? -20.469 -4.243 26.448 1.00 49.75 204 LYS A N 1
ATOM 1684 C CA . LYS A 1 204 ? -21.460 -3.660 27.378 1.00 49.75 204 LYS A CA 1
ATOM 1685 C C . LYS A 1 204 ? -22.784 -4.429 27.369 1.00 49.75 204 LYS A C 1
ATOM 1687 O O . LYS A 1 204 ? -23.435 -4.528 28.407 1.00 49.75 204 LYS A O 1
ATOM 1692 N N . THR A 1 205 ? -23.175 -4.987 26.225 1.00 46.75 205 THR A N 1
ATOM 1693 C CA . THR A 1 205 ? -24.395 -5.797 26.103 1.00 46.75 205 THR A CA 1
ATOM 1694 C C . THR A 1 205 ? -24.228 -7.160 26.776 1.00 46.75 205 THR A C 1
ATOM 1696 O O . THR A 1 205 ? -25.140 -7.609 27.464 1.00 46.75 205 THR A O 1
ATOM 1699 N N . THR A 1 206 ? -23.049 -7.782 26.664 1.00 44.38 206 THR A N 1
ATOM 1700 C CA . THR A 1 206 ? -22.755 -9.071 27.316 1.00 44.38 206 THR A CA 1
ATOM 1701 C C . THR A 1 206 ? -22.696 -8.956 28.841 1.00 44.38 206 THR A C 1
ATOM 1703 O O . THR A 1 206 ? -23.176 -9.845 29.535 1.00 44.38 206 THR A O 1
ATOM 1706 N N . HIS A 1 207 ? -22.172 -7.850 29.384 1.00 39.00 207 HIS A N 1
ATOM 1707 C CA . HIS A 1 207 ? -22.143 -7.636 30.838 1.00 39.00 207 HIS A CA 1
ATOM 1708 C C . HIS A 1 207 ? -23.546 -7.495 31.440 1.00 39.00 207 HIS A C 1
ATOM 1710 O O . HIS A 1 207 ? -23.826 -8.086 32.474 1.00 39.00 207 HIS A O 1
ATOM 1716 N N . LYS A 1 208 ? -24.458 -6.796 30.751 1.00 36.84 208 LYS A N 1
ATOM 1717 C CA . LYS A 1 208 ? -25.858 -6.672 31.191 1.00 36.84 208 LYS A CA 1
ATOM 1718 C C . LYS A 1 208 ? -26.632 -7.990 31.172 1.00 36.84 208 LYS A C 1
ATOM 1720 O O . LYS A 1 208 ? -27.590 -8.126 31.918 1.00 36.84 208 LYS A O 1
ATOM 1725 N N . LEU A 1 209 ? -26.246 -8.931 30.312 1.00 36.12 209 LEU A N 1
ATOM 1726 C CA . LEU A 1 209 ? -26.860 -10.260 30.244 1.00 36.12 209 LEU A CA 1
ATOM 1727 C C . LEU A 1 209 ? -26.332 -11.218 31.318 1.00 36.12 209 LEU A C 1
ATOM 1729 O O . LEU A 1 209 ? -27.027 -12.167 31.648 1.00 36.12 209 LEU A O 1
ATOM 1733 N N . ASN A 1 210 ? -25.141 -10.967 31.866 1.00 39.16 210 ASN A N 1
ATOM 1734 C CA . ASN A 1 210 ? -24.561 -11.764 32.953 1.00 39.16 210 ASN A CA 1
ATOM 1735 C C . ASN A 1 210 ? -24.888 -11.207 34.355 1.00 39.16 210 ASN A C 1
ATOM 1737 O O . ASN A 1 210 ? -24.477 -11.792 35.354 1.00 39.16 210 ASN A O 1
ATOM 1741 N N . GLU A 1 211 ? -25.588 -10.072 34.426 1.00 40.19 211 GLU A N 1
ATOM 1742 C CA . GLU A 1 211 ? -26.067 -9.428 35.661 1.00 40.19 211 GLU A CA 1
ATOM 1743 C C . GLU A 1 211 ? -27.586 -9.618 35.882 1.00 40.19 211 GLU A C 1
ATOM 1745 O O . GLU A 1 211 ? -28.145 -9.047 36.820 1.00 40.19 211 GLU A O 1
ATOM 1750 N N . LEU A 1 212 ? -28.247 -10.418 35.034 1.00 36.16 212 LEU A N 1
ATOM 1751 C CA . LEU A 1 212 ? -29.651 -10.846 35.136 1.00 36.16 212 LEU A CA 1
ATOM 1752 C C . LEU A 1 212 ? -29.727 -12.359 35.359 1.00 36.16 212 LEU A C 1
ATOM 1754 O O . LEU A 1 212 ? -30.663 -12.782 36.073 1.00 36.16 212 LEU A O 1
#

Sequence (212 aa):
MMNKEKKLIIGTVGYILVMVAIAIIRDNAADHMKTALLLVTRIMVIALIVFFILAAYMIAHIIKKNNKEFQQKVIDKKYDELLVITKAKSEKYYFGRLIINSKFNLLVILFILGKNDEAFELLNHTYWRTYSNGVVFYRVLELLYKDKIDEAKKIREKLRRIKHQENNLAIIDHIISFKQDNQENEKLTKSIYPIVREMCSNNKTTHKLNEL

Mean predicted aligned error: 10.43 Å

Foldseek 3Di:
DDDPQVVVVVVLVVLVVVLVVLVVCLVVDDPVVVVVSVVVSVVSVVVSVVSVVVVVVVLVVVLVVVVVVLVVCVVVVVLVVLLVVLVVQLVPDDDPVSNVSSLLSNLLSCLLVVVLVVSVVSLVPDDDDPCPLSSLLVVLLVCVLVVNLVVSVVSLVVLVPDPPNVVSNVSSVVLSCCLVPVDDDVVQVVVDRVSSVVSNVVVVVVVVVVVD

Nearest PDB structures (foldseek):
  6sar-assembly1_A  TM=5.965E-01  e=2.494E+00  Escherichia coli K-12
  1qqe-assembly1_A  TM=4.035E-01  e=4.630E+00  Saccharomyces cerevisiae
  8sxg-assembly1_C  TM=3.106E-01  e=2.912E+00  Pseudomonas aeruginosa

Solvent-accessible surface area (backbone atoms only — not comparable to full-atom values): 11900 Å² total; per-residue (Å²): 131,84,54,73,62,58,55,48,53,53,50,51,54,54,51,51,53,51,51,52,51,52,52,58,49,37,76,75,45,58,76,84,50,33,59,56,48,49,51,52,51,51,52,49,51,52,53,51,50,53,50,51,54,53,50,51,51,53,52,52,50,50,50,54,52,51,52,52,55,48,53,51,35,60,74,70,63,43,57,70,62,46,47,55,51,26,51,54,43,35,72,70,46,82,53,65,70,56,22,53,52,24,46,51,53,34,37,54,46,27,31,63,70,55,38,50,69,65,24,50,50,53,60,70,77,44,94,68,67,86,81,39,72,74,57,49,53,54,51,36,53,52,28,53,74,67,70,33,56,69,61,32,49,56,50,52,59,57,46,72,75,43,85,93,37,66,71,60,50,52,54,50,52,52,52,53,47,31,78,73,67,70,60,85,53,67,80,53,66,78,71,56,46,39,62,60,50,50,57,56,53,54,53,56,56,54,53,60,64,76,75,110

pLDDT: mean 78.24, std 14.04, range [36.12, 93.12]

Organism: Alteracholeplasma palmae (strain ATCC 49389 / J233) (NCBI:txid1318466)